Protein AF-A0AAQ6ITU2-F1 (afdb_monomer_lite)

pLDDT: mean 77.23, std 18.0, range [33.69, 97.69]

Foldseek 3Di:
DDDDDPDDPPVVVVVVVPPPPPVPFAADQALVSLLVDQDPPPHDPLLLVVLLQQLQQWDADPNWTWHPDDLVQCAQVKDWDPCPVVLDDDDPQKTKIKHHQQPDPGPHHDDCLSNLPDDPQRSFKIKIFIFGHDDDDDPTTITPWIKIWGADDPVVPPPRDTDSVGIYTYHPNHSVLSNCLQVCVVVPPPVVNCVVQPVPQDPVNLVVLCVQQPNCSSVSVSCCRRNVPDPPPCSVVSSVRVVVVVVVVVVVVVVVVVVVVVVVVVVVVVPDDPPDDD

Radius of gyration: 26.09 Å; chains: 1; bounding box: 130×54×51 Å

Secondary structure (DSSP, 8-state):
-------SHHHHHHHTT------PPEEE-SHHHHHTS-BTTTB-HHHHHHHHHHHHHSEEETTEEE--S-GGGTGGG-EEE--TT--S---TTEEEEEE--TTS--SSPPPHHHHTT--GGGTTEEEEEEEE---SS----EE-EEEEEEBPPGGGS-TT-B-GGG-EEEPHHHHHHHHHHHTGGGTS-HHHHHHHH-TT--HHHHHHHHHHHGGGHHHHHHHHHHH---TTSSHHHHHHHHHHHHHHHHHHHHHHHHHHHHHHHHHHHHTS------

Sequence (278 aa):
MMKMSGRVTVSCLALLLTMTSVSAVRRLNSIRDLSDIDFGQTVPEQCLVLLYWLASTVEIDNNVIWLTFDPNNVDYGSHHYGNFEGLLDQFQGHRYYSVGNIYKETSVQLPAYYVNNGNEDRNRARIILGFRRVNAGRQQQRIEAVYITQHFWNYQGEGTKYDPQHTYEISMNLLREIREVSVRGNQMPLAILRDRYARNINEFQLNDIRNNWGNLAGLGLLLFIVMQRRYDSNHIRYRHHIQHRQNDNAMLICCVVLVFLALLFLLLNSSQPKSRWQ

Structure (mmCIF, N/CA/C/O backbone):
data_AF-A0AAQ6ITU2-F1
#
_entry.id   AF-A0AAQ6ITU2-F1
#
loop_
_atom_site.group_PDB
_atom_site.id
_atom_site.type_symbol
_atom_site.label_atom_id
_atom_site.label_alt_id
_atom_site.label_comp_id
_atom_site.label_asym_id
_atom_site.label_entity_id
_atom_site.label_seq_id
_atom_site.pdbx_PDB_ins_code
_atom_site.Cartn_x
_atom_site.Cartn_y
_atom_site.Cartn_z
_atom_site.occupancy
_atom_site.B_iso_or_equiv
_atom_site.auth_seq_id
_atom_site.auth_comp_id
_atom_site.auth_asym_id
_atom_site.auth_atom_id
_atom_site.pdbx_PDB_model_num
ATOM 1 N N . MET A 1 1 ? -65.124 28.203 19.858 1.00 39.75 1 MET A N 1
ATOM 2 C CA . MET A 1 1 ? -64.260 28.261 18.655 1.00 39.75 1 MET A CA 1
ATOM 3 C C . MET A 1 1 ? -62.883 27.724 19.030 1.00 39.75 1 MET A C 1
ATOM 5 O O . MET A 1 1 ? -62.297 28.220 19.983 1.00 39.75 1 MET A O 1
ATOM 9 N N . MET A 1 2 ? -62.443 26.640 18.389 1.00 33.69 2 MET A N 1
ATOM 10 C CA . MET A 1 2 ? -61.334 25.780 18.831 1.00 33.69 2 MET A CA 1
ATOM 11 C C . MET A 1 2 ? -59.977 26.287 18.310 1.00 33.69 2 MET A C 1
ATOM 13 O O . MET A 1 2 ? -59.850 26.602 17.130 1.00 33.69 2 MET A O 1
ATOM 17 N N . LYS A 1 3 ? -58.972 26.360 19.196 1.00 40.31 3 LYS A N 1
ATOM 18 C CA . LYS A 1 3 ? -57.556 26.621 18.877 1.00 40.31 3 LYS A CA 1
ATOM 19 C C . LYS A 1 3 ? -56.942 25.379 18.224 1.00 40.31 3 LYS A C 1
ATOM 21 O O . LYS A 1 3 ? -57.047 24.298 18.798 1.00 40.31 3 LYS A O 1
ATOM 26 N N . MET A 1 4 ? -56.246 25.533 17.097 1.00 39.53 4 MET A N 1
ATOM 27 C CA . MET A 1 4 ? -55.335 24.502 16.586 1.00 39.53 4 MET A CA 1
ATOM 28 C C . MET A 1 4 ? -53.877 24.893 16.837 1.00 39.53 4 MET A C 1
ATOM 30 O O . MET A 1 4 ? -53.464 26.036 16.665 1.00 39.53 4 MET A O 1
ATOM 34 N N . SER A 1 5 ? -53.149 23.900 17.338 1.00 44.47 5 SER A N 1
ATOM 35 C CA . SER A 1 5 ? -51.834 23.939 17.968 1.00 44.47 5 SER A CA 1
ATOM 36 C C . SER A 1 5 ? -50.703 23.922 16.934 1.00 44.47 5 SER A C 1
ATOM 38 O O . SER A 1 5 ? -50.558 22.962 16.181 1.00 44.47 5 SER A O 1
ATOM 40 N N . GLY A 1 6 ? -49.866 24.962 16.928 1.00 53.47 6 GLY A N 1
ATOM 41 C CA . GLY A 1 6 ? -48.627 25.035 16.149 1.00 53.47 6 GLY A CA 1
ATOM 42 C C . GLY A 1 6 ? -47.473 24.290 16.823 1.00 53.47 6 GLY A C 1
ATOM 43 O O . GLY A 1 6 ? -46.565 24.924 17.352 1.00 53.47 6 GLY A O 1
ATOM 44 N N . ARG A 1 7 ? -47.510 22.950 16.856 1.00 52.38 7 ARG A N 1
ATOM 45 C CA . ARG A 1 7 ? -46.441 22.135 17.480 1.00 52.38 7 ARG A CA 1
ATOM 46 C C . ARG A 1 7 ? -46.034 20.872 16.710 1.00 52.38 7 ARG A C 1
ATOM 48 O O . ARG A 1 7 ? -45.536 19.943 17.332 1.00 52.38 7 ARG A O 1
ATOM 55 N N . VAL A 1 8 ? -46.206 20.809 15.386 1.00 52.38 8 VAL A N 1
ATOM 56 C CA . VAL A 1 8 ? -45.854 19.580 14.632 1.00 52.38 8 VAL A CA 1
ATOM 57 C C . VAL A 1 8 ? -44.757 19.764 13.574 1.00 52.38 8 VAL A C 1
ATOM 59 O O . VAL A 1 8 ? -44.144 18.787 13.167 1.00 52.38 8 VAL A O 1
ATOM 62 N N . THR A 1 9 ? -44.377 20.981 13.184 1.00 50.69 9 THR A N 1
ATOM 63 C CA . THR A 1 9 ? -43.433 21.157 12.059 1.00 50.69 9 THR A CA 1
ATOM 64 C C . THR A 1 9 ? -41.952 21.286 12.429 1.00 50.69 9 THR A C 1
ATOM 66 O O . THR A 1 9 ? -41.108 21.151 11.550 1.00 50.69 9 THR A O 1
ATOM 69 N N . VAL A 1 10 ? -41.590 21.477 13.703 1.00 50.69 10 VAL A N 1
ATOM 70 C CA . VAL A 1 10 ? -40.172 21.644 14.104 1.00 50.69 10 VAL A CA 1
ATOM 71 C C . VAL A 1 10 ? -39.500 20.311 14.458 1.00 50.69 10 VAL A C 1
ATOM 73 O O . VAL A 1 10 ? -38.306 20.136 14.226 1.00 50.69 10 VAL A O 1
ATOM 76 N N . SER A 1 11 ? -40.260 19.327 14.947 1.00 47.62 11 SER A N 1
ATOM 77 C CA . SER A 1 11 ? -39.704 18.037 15.376 1.00 47.62 11 SER A CA 1
ATOM 78 C C . SER A 1 11 ? -39.201 17.177 14.210 1.00 47.62 11 SER A C 1
ATOM 80 O O . SER A 1 11 ? -38.196 16.495 14.369 1.00 47.62 11 SER A O 1
ATOM 82 N N . CYS A 1 12 ? -39.819 17.253 13.025 1.00 47.34 12 CYS A N 1
ATOM 83 C CA . CYS A 1 12 ? -39.345 16.516 11.845 1.00 47.34 12 CYS A CA 1
ATOM 84 C C . CYS A 1 12 ? -38.090 17.135 11.208 1.00 47.34 12 CYS A C 1
ATOM 86 O O . CYS A 1 12 ? -37.250 16.398 10.706 1.00 47.34 12 CYS A O 1
ATOM 88 N N . LEU A 1 13 ? -37.917 18.461 11.271 1.00 43.53 13 LEU A N 1
ATOM 89 C CA . LEU A 1 13 ? -36.711 19.132 10.765 1.00 43.53 13 LEU A CA 1
ATOM 90 C C . LEU A 1 13 ? -35.507 18.956 11.705 1.00 43.53 13 LEU A C 1
ATOM 92 O O . LEU A 1 13 ? -34.385 18.821 11.229 1.00 43.53 13 LEU A O 1
ATOM 96 N N . ALA A 1 14 ? -35.733 18.871 13.021 1.00 49.09 14 ALA A N 1
ATOM 97 C CA . ALA A 1 14 ? -34.677 18.547 13.984 1.00 49.09 14 ALA A CA 1
ATOM 98 C C . ALA A 1 14 ? -34.236 17.069 13.914 1.00 49.09 14 ALA A C 1
ATOM 100 O O . ALA A 1 14 ? -33.060 16.774 14.102 1.00 49.09 14 ALA A O 1
ATOM 101 N N . LEU A 1 15 ? -35.150 16.146 13.582 1.00 46.47 15 LEU A N 1
ATOM 102 C CA . LEU A 1 15 ? -34.836 14.724 13.361 1.00 46.47 15 LEU A CA 1
ATOM 103 C C . LEU A 1 15 ? -34.128 14.446 12.021 1.00 46.47 15 LEU A C 1
ATOM 105 O O . LEU A 1 15 ? -33.503 13.400 11.875 1.00 46.47 15 LEU A O 1
ATOM 109 N N . LEU A 1 16 ? -34.170 15.374 11.059 1.00 45.53 16 LEU A N 1
ATOM 110 C CA . LEU A 1 16 ? -33.459 15.250 9.777 1.00 45.53 16 LEU A CA 1
ATOM 111 C C . LEU A 1 16 ? -31.976 15.661 9.848 1.00 45.53 16 LEU A C 1
ATOM 113 O O . LEU A 1 16 ? -31.235 15.410 8.902 1.00 45.53 16 LEU A O 1
ATOM 117 N N . LEU A 1 17 ? -31.520 16.240 10.965 1.00 45.62 17 LEU A N 1
ATOM 118 C CA . LEU A 1 17 ? -30.127 16.671 11.166 1.00 45.62 17 LEU A CA 1
ATOM 119 C C . LEU A 1 17 ? -29.265 15.684 11.968 1.00 45.62 17 LEU A C 1
ATOM 121 O O . LEU A 1 17 ? -28.103 15.970 12.239 1.00 45.62 17 LEU A O 1
ATOM 125 N N . THR A 1 18 ? -29.782 14.494 12.282 1.00 46.69 18 THR A N 1
ATOM 126 C CA . THR A 1 18 ? -28.967 13.365 12.761 1.00 46.69 18 THR A CA 1
ATOM 127 C C . THR A 1 18 ? -28.983 12.219 11.755 1.00 46.69 18 THR A C 1
ATOM 129 O O . THR A 1 18 ? -29.096 11.052 12.118 1.00 46.69 18 THR A O 1
ATOM 132 N N . MET A 1 19 ? -28.856 12.529 10.465 1.00 41.97 19 MET A N 1
ATOM 133 C CA . MET A 1 19 ? -28.178 11.596 9.573 1.00 41.97 19 MET A CA 1
ATOM 134 C C . MET A 1 19 ? -26.706 11.667 9.973 1.00 41.97 19 MET A C 1
ATOM 136 O O . MET A 1 19 ? -25.947 12.474 9.443 1.00 41.97 19 MET A O 1
ATOM 140 N N . THR A 1 20 ? -26.304 10.870 10.965 1.00 44.72 20 THR A N 1
ATOM 141 C CA . THR A 1 20 ? -24.905 10.465 11.071 1.00 44.72 20 THR A CA 1
ATOM 142 C C . THR A 1 20 ? -24.604 9.801 9.739 1.00 44.72 20 THR A C 1
ATOM 144 O O . THR A 1 20 ? -24.980 8.647 9.524 1.00 44.72 20 THR A O 1
ATOM 147 N N . SER A 1 21 ? -24.051 10.555 8.791 1.00 42.41 21 SER A N 1
ATOM 148 C CA . SER A 1 21 ? -23.513 9.980 7.576 1.00 42.41 21 SER A CA 1
ATOM 149 C C . SER A 1 21 ? -22.416 9.047 8.050 1.00 42.41 21 SER A C 1
ATOM 151 O O . SER A 1 21 ? -21.314 9.489 8.371 1.00 42.41 21 SER A O 1
ATOM 153 N N . VAL A 1 22 ? -22.748 7.761 8.149 1.00 47.72 22 VAL A N 1
ATOM 154 C CA . VAL A 1 22 ? -21.777 6.689 8.007 1.00 47.72 22 VAL A CA 1
ATOM 155 C C . VAL A 1 22 ? -21.198 6.946 6.627 1.00 47.72 22 VAL A C 1
ATOM 157 O O . VAL A 1 22 ? -21.792 6.592 5.609 1.00 47.72 22 VAL A O 1
ATOM 160 N N . SER A 1 23 ? -20.130 7.737 6.577 1.00 53.19 23 SER A N 1
ATOM 161 C CA . SER A 1 23 ? -19.405 7.964 5.345 1.00 53.19 23 SER A CA 1
ATOM 162 C C . SER A 1 23 ? -18.738 6.637 5.058 1.00 53.19 23 SER A C 1
ATOM 164 O O . SER A 1 23 ? -17.677 6.351 5.606 1.00 53.19 23 SER A O 1
ATOM 166 N N . ALA A 1 24 ? -19.407 5.793 4.273 1.00 72.19 24 ALA A N 1
ATOM 167 C CA . ALA A 1 24 ? -18.820 4.558 3.796 1.00 72.19 24 ALA A CA 1
ATOM 168 C C . ALA A 1 24 ? -17.453 4.905 3.196 1.00 72.19 24 ALA A C 1
ATOM 170 O O . ALA A 1 24 ? -17.356 5.767 2.317 1.00 72.19 24 ALA A O 1
ATOM 171 N N . VAL A 1 25 ? -16.396 4.291 3.729 1.00 89.12 25 VAL A N 1
ATOM 172 C CA . VAL A 1 25 ? -15.032 4.522 3.255 1.00 89.12 25 VAL A CA 1
ATOM 173 C C . VAL A 1 25 ? -15.001 4.252 1.751 1.00 89.12 25 VAL A C 1
ATOM 175 O O . VAL A 1 25 ? -15.462 3.202 1.297 1.00 89.12 25 VAL A O 1
ATOM 178 N N . ARG A 1 26 ? -14.479 5.197 0.956 1.00 94.12 26 ARG A N 1
ATOM 179 C CA . ARG A 1 26 ? -14.428 5.040 -0.505 1.00 94.12 26 ARG A CA 1
ATOM 180 C C . ARG A 1 26 ? -13.621 3.788 -0.845 1.00 94.12 26 ARG A C 1
ATOM 182 O O . ARG A 1 26 ? -12.453 3.678 -0.475 1.00 94.12 26 ARG A O 1
ATOM 189 N N . ARG A 1 27 ? -14.234 2.871 -1.591 1.00 95.62 27 ARG A N 1
ATOM 190 C CA . ARG A 1 27 ? -13.595 1.638 -2.056 1.00 95.62 27 ARG A CA 1
ATOM 191 C C . ARG A 1 27 ? -12.909 1.841 -3.406 1.00 95.62 27 ARG A C 1
ATOM 193 O O . ARG A 1 27 ? -13.516 2.370 -4.334 1.00 95.62 27 ARG A O 1
ATOM 200 N N . LEU A 1 28 ? -11.668 1.377 -3.517 1.00 97.69 28 LEU A N 1
ATOM 201 C CA . LEU A 1 28 ? -10.855 1.384 -4.732 1.00 97.69 28 LEU A CA 1
ATOM 202 C C . LEU A 1 28 ? -10.775 -0.029 -5.311 1.00 97.69 28 LEU A C 1
ATOM 204 O O . LEU A 1 28 ? -10.383 -0.990 -4.637 1.00 97.69 28 LEU A O 1
ATOM 208 N N . ASN A 1 29 ? -11.162 -0.158 -6.574 1.00 97.31 29 ASN A N 1
ATOM 209 C CA . ASN A 1 29 ? -11.336 -1.428 -7.264 1.00 97.31 29 ASN A CA 1
ATOM 210 C C . ASN A 1 29 ? -10.236 -1.743 -8.283 1.00 97.31 29 ASN A C 1
ATOM 212 O O . ASN A 1 29 ? -10.025 -2.919 -8.573 1.00 97.31 29 ASN A O 1
ATOM 216 N N . SER A 1 30 ? -9.523 -0.730 -8.778 1.00 96.38 30 SER A N 1
ATOM 217 C CA . SER A 1 30 ? -8.503 -0.876 -9.826 1.00 96.38 30 SER A CA 1
ATOM 218 C C . SER A 1 30 ? -7.345 0.121 -9.695 1.00 96.38 30 SER A C 1
ATOM 220 O O . SER A 1 30 ? -7.444 1.120 -8.978 1.00 96.38 30 SER A O 1
ATOM 222 N N . ILE A 1 31 ? -6.236 -0.131 -10.400 1.00 94.69 31 ILE A N 1
ATOM 223 C CA . ILE A 1 31 ? -5.100 0.801 -10.501 1.00 94.69 31 ILE A CA 1
ATOM 224 C C . ILE A 1 31 ? -5.558 2.140 -11.092 1.00 94.69 31 ILE A C 1
ATOM 226 O O . ILE A 1 31 ? -5.021 3.190 -10.746 1.00 94.69 31 ILE A O 1
ATOM 230 N N . ARG A 1 32 ? -6.589 2.127 -11.943 1.00 91.44 32 ARG A N 1
ATOM 231 C CA . ARG A 1 32 ? -7.194 3.354 -12.463 1.00 91.44 32 ARG A CA 1
ATOM 232 C C . ARG A 1 32 ? -7.833 4.184 -11.350 1.00 91.44 32 ARG A C 1
ATOM 234 O O . ARG A 1 32 ? -7.640 5.391 -11.331 1.00 91.44 32 ARG A O 1
ATOM 241 N N . ASP A 1 33 ? -8.502 3.558 -10.387 1.00 94.62 33 ASP A N 1
ATOM 242 C CA . ASP A 1 33 ? -9.103 4.293 -9.265 1.00 94.62 33 ASP A CA 1
ATOM 243 C C . ASP A 1 33 ? -8.034 4.953 -8.381 1.00 94.62 33 ASP A C 1
ATOM 245 O O . ASP A 1 33 ? -8.285 6.000 -7.788 1.00 94.62 33 ASP A O 1
ATOM 249 N N . LEU A 1 34 ? -6.826 4.374 -8.313 1.00 93.88 34 LEU A N 1
ATOM 250 C CA . LEU A 1 34 ? -5.689 5.009 -7.640 1.00 93.88 34 LEU A CA 1
ATOM 251 C C . LEU A 1 34 ? -5.251 6.296 -8.349 1.00 93.88 34 LEU A C 1
ATOM 253 O O . LEU A 1 34 ? -4.814 7.219 -7.672 1.00 93.88 34 LEU A O 1
ATOM 257 N N . SER A 1 35 ? -5.378 6.382 -9.678 1.00 87.50 35 SER A N 1
ATOM 258 C CA . SER A 1 35 ? -5.023 7.599 -10.430 1.00 87.50 35 SER A CA 1
ATOM 259 C C . SER A 1 35 ? -5.969 8.780 -10.181 1.00 87.50 35 SER A C 1
ATOM 261 O O . SER A 1 35 ? -5.607 9.917 -10.464 1.00 87.50 35 SER A O 1
ATOM 263 N N . ASP A 1 36 ? -7.141 8.532 -9.584 1.00 90.25 36 ASP A N 1
ATOM 264 C CA . ASP A 1 36 ? -8.071 9.583 -9.150 1.00 90.25 36 ASP A CA 1
ATOM 265 C C . ASP A 1 36 ? -7.731 10.140 -7.752 1.00 90.25 36 ASP A C 1
ATOM 267 O O . ASP A 1 36 ? -8.440 11.010 -7.240 1.00 90.25 36 ASP A O 1
ATOM 271 N N . ILE A 1 37 ? -6.695 9.610 -7.094 1.00 91.12 37 ILE A N 1
ATOM 272 C CA . ILE A 1 37 ? -6.216 10.063 -5.785 1.00 91.12 37 ILE A CA 1
ATOM 273 C C . ILE A 1 37 ? -4.964 10.911 -5.983 1.00 91.12 37 ILE A C 1
ATOM 275 O O . ILE A 1 37 ? -4.031 10.524 -6.683 1.00 91.12 37 ILE A O 1
ATOM 279 N N . ASP A 1 38 ? -4.911 12.052 -5.302 1.00 88.31 38 ASP A N 1
ATOM 280 C CA . ASP A 1 38 ? -3.835 13.030 -5.452 1.00 88.31 38 ASP A CA 1
ATOM 281 C C . ASP A 1 38 ? -2.592 12.677 -4.608 1.00 88.31 38 ASP A C 1
ATOM 283 O O . ASP A 1 38 ? -2.220 13.338 -3.626 1.00 88.31 38 ASP A O 1
ATOM 287 N N . PHE A 1 39 ? -1.954 11.565 -4.987 1.00 86.44 39 PHE A N 1
ATOM 288 C CA . PHE A 1 39 ? -0.707 11.098 -4.390 1.00 86.44 39 PHE A CA 1
ATOM 289 C C . PHE A 1 39 ? 0.438 12.100 -4.612 1.00 86.44 39 PHE A C 1
ATOM 291 O O . PHE A 1 39 ? 0.726 12.547 -5.721 1.00 86.44 39 PHE A O 1
ATOM 298 N N . GLY A 1 40 ? 1.161 12.407 -3.538 1.00 79.25 40 GLY A N 1
ATOM 299 C CA . GLY A 1 40 ? 2.261 13.365 -3.503 1.00 79.25 40 GLY A CA 1
ATOM 300 C C . GLY A 1 40 ? 1.846 14.809 -3.227 1.00 79.25 40 GLY A C 1
ATOM 301 O O . GLY A 1 40 ? 2.737 15.621 -2.985 1.00 79.25 40 GLY A O 1
ATOM 302 N N . GLN A 1 41 ? 0.546 15.120 -3.217 1.00 82.31 41 GLN A N 1
ATOM 303 C CA . GLN A 1 41 ? 0.029 16.419 -2.770 1.00 82.31 41 GLN A CA 1
ATOM 304 C C . GLN A 1 41 ? -0.752 16.274 -1.463 1.00 82.31 41 GLN A C 1
ATOM 306 O O . GLN A 1 41 ? -0.338 16.816 -0.440 1.00 82.31 41 GLN A O 1
ATOM 311 N N . THR A 1 42 ? -1.844 15.505 -1.477 1.00 86.62 42 THR A N 1
ATOM 312 C CA . THR A 1 42 ? -2.725 15.324 -0.311 1.00 86.62 42 THR A CA 1
ATOM 313 C C . THR A 1 42 ? -2.490 13.983 0.380 1.00 86.62 42 THR A C 1
ATOM 315 O O . THR A 1 42 ? -2.460 13.918 1.612 1.00 86.62 42 THR A O 1
ATOM 318 N N . VAL A 1 43 ? -2.218 12.936 -0.407 1.00 89.25 43 VAL A N 1
ATOM 319 C CA . VAL A 1 43 ? -1.894 11.589 0.082 1.00 89.25 43 VAL A CA 1
ATOM 320 C C . VAL A 1 43 ? -0.398 11.302 -0.086 1.00 89.25 43 VAL A C 1
ATOM 322 O O . VAL A 1 43 ? 0.120 11.480 -1.184 1.00 89.25 43 VAL A O 1
ATOM 325 N N . PRO A 1 44 ? 0.347 10.835 0.934 1.00 88.75 44 PRO A N 1
ATOM 326 C CA . PRO A 1 44 ? 1.739 10.436 0.782 1.00 88.75 44 PRO A CA 1
ATOM 327 C C . PRO A 1 44 ? 1.930 9.400 -0.324 1.00 88.75 44 PRO A C 1
ATOM 329 O O . PRO A 1 44 ? 1.249 8.376 -0.365 1.00 88.75 44 PRO A O 1
ATOM 332 N N . GLU A 1 45 ? 2.949 9.601 -1.157 1.00 88.25 45 GLU A N 1
ATOM 333 C CA . GLU A 1 45 ? 3.396 8.616 -2.156 1.00 88.25 45 GLU A CA 1
ATOM 334 C C . GLU A 1 45 ? 3.735 7.268 -1.490 1.00 88.25 45 GLU A C 1
ATOM 336 O O . GLU A 1 45 ? 3.558 6.198 -2.071 1.00 88.25 45 GLU A O 1
ATOM 341 N N . GLN A 1 46 ? 4.160 7.312 -0.223 1.00 87.88 46 GLN A N 1
ATOM 342 C CA . GLN A 1 46 ? 4.461 6.144 0.600 1.00 87.88 46 GLN A CA 1
ATOM 343 C C . GLN A 1 46 ? 3.253 5.223 0.797 1.00 87.88 46 GLN A C 1
ATOM 345 O O . GLN A 1 46 ? 3.462 4.022 0.940 1.00 87.88 46 GLN A O 1
ATOM 350 N N . CYS A 1 47 ? 2.014 5.728 0.752 1.00 92.00 47 CYS A N 1
ATOM 351 C CA . CYS A 1 47 ? 0.823 4.876 0.801 1.00 92.00 47 CYS A CA 1
ATOM 352 C C . CYS A 1 47 ? 0.797 3.901 -0.385 1.00 92.00 47 CYS A C 1
ATOM 354 O O . CYS A 1 47 ? 0.506 2.720 -0.207 1.00 92.00 47 CYS A O 1
ATOM 356 N N . LEU A 1 48 ? 1.176 4.369 -1.578 1.00 92.62 48 LEU A N 1
ATOM 357 C CA . LEU A 1 48 ? 1.226 3.543 -2.782 1.00 92.62 48 LEU A CA 1
ATOM 358 C C . LEU A 1 48 ? 2.386 2.538 -2.741 1.00 92.62 48 LEU A C 1
ATOM 360 O O . LEU A 1 48 ? 2.209 1.374 -3.100 1.00 92.62 48 LEU A O 1
ATOM 364 N N . VAL A 1 49 ? 3.553 2.952 -2.236 1.00 92.06 49 VAL A N 1
ATOM 365 C CA . VAL A 1 49 ? 4.704 2.051 -2.037 1.00 92.06 49 VAL A CA 1
ATOM 366 C C . VAL A 1 49 ? 4.383 0.960 -1.009 1.00 92.06 49 VAL A C 1
ATOM 368 O O . VAL A 1 49 ? 4.716 -0.207 -1.222 1.00 92.06 49 VAL A O 1
ATOM 371 N N . LEU A 1 50 ? 3.710 1.315 0.089 1.00 94.06 50 LEU A N 1
ATOM 372 C CA . LEU A 1 50 ? 3.297 0.362 1.119 1.00 94.06 50 LEU A CA 1
ATOM 373 C C . LEU A 1 50 ? 2.245 -0.613 0.584 1.00 94.06 50 LEU A C 1
ATOM 375 O O . LEU A 1 50 ? 2.321 -1.809 0.856 1.00 94.06 50 LEU A O 1
ATOM 379 N N . LEU A 1 51 ? 1.297 -0.124 -0.221 1.00 96.25 51 LEU A N 1
ATOM 380 C CA . LEU A 1 51 ? 0.289 -0.963 -0.865 1.00 96.25 51 LEU A CA 1
ATOM 381 C C . LEU A 1 51 ? 0.917 -1.954 -1.858 1.00 96.25 51 LEU A C 1
ATOM 383 O O . LEU A 1 51 ? 0.551 -3.130 -1.867 1.00 96.25 51 LEU A O 1
ATOM 387 N N . TYR A 1 52 ? 1.903 -1.507 -2.641 1.00 94.81 52 TYR A N 1
ATOM 388 C CA . TYR A 1 52 ? 2.696 -2.373 -3.516 1.00 94.81 52 TYR A CA 1
ATOM 389 C C . TYR A 1 52 ? 3.417 -3.478 -2.736 1.00 94.81 52 TYR A C 1
ATOM 391 O O . TYR A 1 52 ? 3.387 -4.652 -3.123 1.00 94.81 52 TYR A O 1
ATOM 399 N N . TRP A 1 53 ? 4.039 -3.120 -1.610 1.00 94.62 53 TRP A N 1
ATOM 400 C CA . TRP A 1 53 ? 4.670 -4.092 -0.723 1.00 94.62 53 TRP A CA 1
ATOM 401 C C . TRP A 1 53 ? 3.654 -5.105 -0.177 1.00 94.62 53 TRP A C 1
ATOM 403 O O . TRP A 1 53 ? 3.903 -6.311 -0.262 1.00 94.62 53 TRP A O 1
ATOM 413 N N . LEU A 1 54 ? 2.498 -4.648 0.318 1.00 95.88 54 LEU A N 1
ATOM 414 C CA . LEU A 1 54 ? 1.466 -5.536 0.857 1.00 95.88 54 LEU A CA 1
ATOM 415 C C . LEU A 1 54 ? 1.004 -6.541 -0.200 1.00 95.88 54 LEU A C 1
ATOM 417 O O . LEU A 1 54 ? 1.011 -7.739 0.069 1.00 95.88 54 LEU A O 1
ATOM 421 N N . ALA A 1 55 ? 0.658 -6.075 -1.404 1.00 95.19 55 ALA A N 1
ATOM 422 C CA . ALA A 1 55 ? 0.189 -6.930 -2.498 1.00 95.19 55 ALA A CA 1
ATOM 423 C C . ALA A 1 55 ? 1.209 -8.014 -2.900 1.00 95.19 55 ALA A C 1
ATOM 425 O O . ALA A 1 55 ? 0.828 -9.092 -3.357 1.00 95.19 55 ALA A O 1
ATOM 426 N N . SER A 1 56 ? 2.499 -7.733 -2.699 1.00 91.31 56 SER A N 1
ATOM 427 C CA . SER A 1 56 ? 3.604 -8.671 -2.937 1.00 91.31 56 SER A CA 1
ATOM 428 C C . SER A 1 56 ? 3.824 -9.658 -1.790 1.00 91.31 56 SER A C 1
ATOM 430 O O . SER A 1 56 ? 4.458 -10.690 -1.991 1.00 91.31 56 SER A O 1
ATOM 432 N N . THR A 1 57 ? 3.340 -9.323 -0.595 1.00 92.25 57 THR A N 1
ATOM 433 C CA . THR A 1 57 ? 3.627 -10.044 0.650 1.00 92.25 57 THR A CA 1
ATOM 434 C C . THR A 1 57 ? 2.489 -10.978 1.037 1.00 92.25 57 THR A C 1
ATOM 436 O O . THR A 1 57 ? 2.746 -12.107 1.444 1.00 92.25 57 THR A O 1
ATOM 439 N N . VAL A 1 58 ? 1.235 -10.537 0.906 1.00 92.94 58 VAL A N 1
ATOM 440 C CA . VAL A 1 58 ? 0.063 -11.363 1.238 1.00 92.94 58 VAL A CA 1
ATOM 441 C C . VAL A 1 58 ? -0.105 -12.509 0.246 1.00 92.94 58 VAL A C 1
ATOM 443 O O . VAL A 1 58 ? 0.325 -12.423 -0.903 1.00 92.94 58 VAL A O 1
ATOM 446 N N . GLU A 1 59 ? -0.795 -13.567 0.646 1.00 92.31 59 GLU A N 1
ATOM 447 C CA . GLU A 1 59 ? -1.261 -14.619 -0.257 1.00 92.31 59 GLU A CA 1
ATOM 448 C C . GLU A 1 59 ? -2.704 -14.334 -0.682 1.00 92.31 59 GLU A C 1
ATOM 450 O O . GLU A 1 59 ? -3.515 -13.874 0.116 1.00 92.31 59 GLU A O 1
ATOM 455 N N . ILE A 1 60 ? -3.026 -14.553 -1.959 1.00 91.44 60 ILE A N 1
ATOM 456 C CA . ILE A 1 60 ? -4.386 -14.386 -2.482 1.00 91.44 60 ILE A CA 1
ATOM 457 C C . ILE A 1 60 ? -4.763 -15.682 -3.182 1.00 91.44 60 ILE A C 1
ATOM 459 O O . ILE A 1 60 ? -4.249 -15.963 -4.265 1.00 91.44 60 ILE A O 1
ATOM 463 N N . ASP A 1 61 ? -5.670 -16.440 -2.576 1.00 88.06 61 ASP A N 1
ATOM 464 C CA . ASP A 1 61 ? -6.164 -17.713 -3.101 1.00 88.06 61 ASP A CA 1
ATOM 465 C C . ASP A 1 61 ? -7.682 -17.810 -2.923 1.00 88.06 61 ASP A C 1
ATOM 467 O O . ASP A 1 61 ? -8.213 -17.358 -1.913 1.00 88.06 61 ASP A O 1
ATOM 471 N N . ASN A 1 62 ? -8.390 -18.367 -3.909 1.00 87.50 62 ASN A N 1
ATOM 472 C CA . ASN A 1 62 ? -9.833 -18.642 -3.838 1.00 87.50 62 ASN A CA 1
ATOM 473 C C . ASN A 1 62 ? -10.707 -17.477 -3.320 1.00 87.50 62 ASN A C 1
ATOM 475 O O . ASN A 1 62 ? -11.652 -17.669 -2.562 1.00 87.50 62 ASN A O 1
ATOM 479 N N . ASN A 1 63 ? -10.403 -16.248 -3.750 1.00 86.62 63 ASN A N 1
ATOM 480 C CA . ASN A 1 63 ? -11.050 -15.015 -3.276 1.00 86.62 63 ASN A CA 1
ATOM 481 C C . ASN A 1 63 ? -10.903 -14.755 -1.765 1.00 86.62 63 ASN A C 1
ATOM 483 O O . ASN A 1 63 ? -11.754 -14.114 -1.148 1.00 86.62 63 ASN A O 1
ATOM 487 N N . VAL A 1 64 ? -9.804 -15.213 -1.176 1.00 90.19 64 VAL A N 1
ATOM 488 C CA . VAL A 1 64 ? -9.411 -14.957 0.207 1.00 90.19 64 VAL A CA 1
ATOM 489 C C . VAL A 1 64 ? -8.017 -14.340 0.214 1.00 90.19 64 VAL A C 1
ATOM 491 O O . VAL A 1 64 ? -7.160 -14.709 -0.589 1.00 90.19 64 VAL A O 1
ATOM 494 N N . ILE A 1 65 ? -7.801 -13.373 1.106 1.00 93.00 65 ILE A N 1
ATOM 495 C CA . ILE A 1 65 ? -6.489 -12.773 1.342 1.00 93.00 65 ILE A CA 1
ATOM 496 C C . ILE A 1 65 ? -5.956 -13.344 2.655 1.00 93.00 65 ILE A C 1
ATOM 498 O O . ILE A 1 65 ? -6.581 -13.196 3.708 1.00 93.00 65 ILE A O 1
ATOM 502 N N . TRP A 1 66 ? -4.803 -13.992 2.589 1.00 92.38 66 TRP A N 1
ATOM 503 C CA . TRP A 1 66 ? -4.135 -14.618 3.718 1.00 92.38 66 TRP A CA 1
ATOM 504 C C . TRP A 1 66 ? -2.917 -13.801 4.129 1.00 92.38 66 TRP A C 1
ATOM 506 O O . TRP A 1 66 ? -2.058 -13.458 3.311 1.00 92.38 66 TRP A O 1
ATOM 516 N N . LEU A 1 67 ? -2.846 -13.487 5.418 1.00 91.50 67 LEU A N 1
ATOM 517 C CA . LEU A 1 67 ? -1.690 -12.837 6.008 1.00 91.50 67 LEU A CA 1
ATOM 518 C C . LEU A 1 67 ? -0.527 -13.826 6.127 1.00 91.50 67 LEU A C 1
ATOM 520 O O . LEU A 1 67 ? -0.705 -14.958 6.575 1.00 91.50 67 LEU A O 1
ATOM 524 N N . THR A 1 68 ? 0.665 -13.371 5.758 1.00 90.81 68 THR A N 1
ATOM 525 C CA . THR A 1 68 ? 1.902 -14.168 5.713 1.00 90.81 68 THR A CA 1
ATOM 526 C C . THR A 1 68 ? 2.907 -13.784 6.803 1.00 90.81 68 THR A C 1
ATOM 528 O O . THR A 1 68 ? 4.015 -14.310 6.834 1.00 90.81 68 THR A O 1
ATOM 531 N N . PHE A 1 69 ? 2.528 -12.880 7.707 1.00 88.94 69 PHE A N 1
ATOM 532 C CA . PHE A 1 69 ? 3.341 -12.405 8.830 1.00 88.94 69 PHE A CA 1
ATOM 533 C C . PHE A 1 69 ? 2.490 -12.249 10.093 1.00 88.94 69 PHE A C 1
ATOM 535 O O . PHE A 1 69 ? 1.261 -12.281 10.005 1.00 88.94 69 PHE A O 1
ATOM 542 N N . ASP A 1 70 ? 3.112 -12.088 11.267 1.00 87.38 70 ASP A N 1
ATOM 543 C CA . ASP A 1 70 ? 2.370 -11.945 12.525 1.00 87.38 70 ASP A CA 1
ATOM 544 C C . ASP A 1 70 ? 2.371 -10.487 13.008 1.00 87.38 70 ASP A C 1
ATOM 546 O O . ASP A 1 70 ? 3.380 -9.995 13.521 1.00 87.38 70 ASP A O 1
ATOM 550 N N . PRO A 1 71 ? 1.231 -9.779 12.932 1.00 88.56 71 PRO A N 1
ATOM 551 C CA . PRO A 1 71 ? 1.165 -8.387 13.334 1.00 88.56 71 PRO A CA 1
ATOM 552 C C . PRO A 1 71 ? 1.227 -8.206 14.863 1.00 88.56 71 PRO A C 1
ATOM 554 O O . PRO A 1 71 ? 1.326 -7.081 15.354 1.00 88.56 71 PRO A O 1
ATOM 557 N N . ASN A 1 72 ? 1.174 -9.295 15.644 1.00 87.69 72 ASN A N 1
ATOM 558 C CA . ASN A 1 72 ? 1.414 -9.262 17.092 1.00 87.69 72 ASN A CA 1
ATOM 559 C C . ASN A 1 72 ? 2.904 -9.228 17.437 1.00 87.69 72 ASN A C 1
ATOM 561 O O . ASN A 1 72 ? 3.261 -8.697 18.486 1.00 87.69 72 ASN A O 1
ATOM 565 N N . ASN A 1 73 ? 3.765 -9.727 16.546 1.00 86.81 73 ASN A N 1
ATOM 566 C CA . ASN A 1 73 ? 5.220 -9.653 16.690 1.00 86.81 73 ASN A CA 1
ATOM 567 C C . ASN A 1 73 ? 5.780 -8.311 16.204 1.00 86.81 73 ASN A C 1
ATOM 569 O O . ASN A 1 73 ? 6.975 -8.194 15.973 1.00 86.81 73 ASN A O 1
ATOM 573 N N . VAL A 1 74 ? 4.925 -7.298 16.010 1.00 87.75 74 VAL A N 1
ATOM 574 C CA . VAL A 1 74 ? 5.293 -5.971 15.490 1.00 87.75 74 VAL A CA 1
ATOM 575 C C . VAL A 1 74 ? 6.035 -6.011 14.142 1.00 87.75 74 VAL A C 1
ATOM 577 O O . VAL A 1 74 ? 6.685 -5.036 13.753 1.00 87.75 74 VAL A O 1
ATOM 580 N N . ASP A 1 75 ? 5.904 -7.116 13.395 1.00 90.69 75 ASP A N 1
ATOM 581 C CA . ASP A 1 75 ? 6.441 -7.286 12.044 1.00 90.69 75 ASP A CA 1
ATOM 582 C C . ASP A 1 75 ? 5.993 -6.122 11.159 1.00 90.69 75 ASP A C 1
ATOM 584 O O . ASP A 1 75 ? 4.826 -5.721 11.174 1.00 90.69 75 ASP A O 1
ATOM 588 N N . TYR A 1 76 ? 6.919 -5.553 10.394 1.00 92.19 76 TYR A N 1
ATOM 589 C CA . TYR A 1 76 ? 6.656 -4.464 9.454 1.00 92.19 76 TYR A CA 1
ATOM 590 C C . TYR A 1 76 ? 6.041 -3.204 10.094 1.00 92.19 76 TYR A C 1
ATOM 592 O O . TYR A 1 76 ? 5.265 -2.471 9.471 1.00 92.19 76 TYR A O 1
ATOM 600 N N . GLY A 1 77 ? 6.373 -2.940 11.360 1.00 91.12 77 GLY A N 1
ATOM 601 C CA . GLY A 1 77 ? 5.884 -1.770 12.093 1.00 91.12 77 GLY A CA 1
ATOM 602 C C . GLY A 1 77 ? 4.430 -1.914 12.524 1.00 91.12 77 GLY A C 1
ATOM 603 O O . GLY A 1 77 ? 3.732 -0.911 12.717 1.00 91.12 77 GLY A O 1
ATOM 604 N N . SER A 1 78 ? 3.952 -3.153 12.610 1.00 92.94 78 SER A N 1
ATOM 605 C CA . SER A 1 78 ? 2.568 -3.443 12.939 1.00 92.94 78 SER A CA 1
ATOM 606 C C . SER A 1 78 ? 2.243 -3.175 14.407 1.00 92.94 78 SER A C 1
ATOM 608 O O . SER A 1 78 ? 3.092 -3.258 15.295 1.00 92.94 78 SER A O 1
ATOM 610 N N . HIS A 1 79 ? 0.996 -2.793 14.663 1.00 91.44 79 HIS A N 1
ATOM 611 C CA . HIS A 1 79 ? 0.444 -2.635 16.005 1.00 91.44 79 HIS A CA 1
ATOM 612 C C . HIS A 1 79 ? -1.083 -2.693 15.963 1.00 91.44 79 HIS A C 1
ATOM 614 O O . HIS A 1 79 ? -1.701 -2.445 14.929 1.00 91.44 79 HIS A O 1
ATOM 620 N N . HIS A 1 80 ? -1.702 -3.011 17.099 1.00 92.06 80 HIS A N 1
ATOM 621 C CA . HIS A 1 80 ? -3.155 -2.986 17.227 1.00 92.06 80 HIS A CA 1
ATOM 622 C C . HIS A 1 80 ? -3.703 -1.572 16.979 1.00 92.06 80 HIS A C 1
ATOM 624 O O . HIS A 1 80 ? -3.194 -0.597 17.537 1.00 92.06 80 HIS A O 1
ATOM 630 N N . TYR A 1 81 ? -4.769 -1.476 16.190 1.00 91.94 81 TYR A N 1
ATOM 631 C CA . TYR A 1 81 ? -5.497 -0.242 15.924 1.00 91.94 81 TYR A CA 1
ATOM 632 C C . TYR A 1 81 ? -6.881 -0.304 16.574 1.00 91.94 81 TYR A C 1
ATOM 634 O O . TYR A 1 81 ? -7.696 -1.169 16.265 1.00 91.94 81 TYR A O 1
ATOM 642 N N . GLY A 1 82 ? -7.130 0.605 17.518 1.00 88.88 82 GLY A N 1
ATOM 643 C CA . GLY A 1 82 ? -8.362 0.619 18.310 1.00 88.88 82 GLY A CA 1
ATOM 644 C C . GLY A 1 82 ? -9.571 1.237 17.610 1.00 88.88 82 GLY A C 1
ATOM 645 O O . GLY A 1 82 ? -10.685 1.009 18.070 1.00 88.88 82 GLY A O 1
ATOM 646 N N . ASN A 1 83 ? -9.367 1.988 16.518 1.00 89.50 83 ASN A N 1
ATOM 647 C CA . ASN A 1 83 ? -10.435 2.697 15.808 1.00 89.50 83 ASN A CA 1
ATOM 648 C C . ASN A 1 83 ? -11.317 3.545 16.757 1.00 89.50 83 ASN A C 1
ATOM 650 O O . ASN A 1 83 ? -12.548 3.513 16.691 1.00 89.50 83 ASN A O 1
ATOM 654 N N . PHE A 1 84 ? -10.684 4.254 17.698 1.00 84.50 84 PHE A N 1
ATOM 655 C CA . PHE A 1 84 ? -11.369 5.045 18.731 1.00 84.50 84 PHE A CA 1
ATOM 656 C C . PHE A 1 84 ? -12.002 6.320 18.164 1.00 84.50 84 PHE A C 1
ATOM 658 O O . PHE A 1 84 ? -12.949 6.852 18.735 1.00 84.50 84 PHE A O 1
ATOM 665 N N . GLU A 1 85 ? -11.486 6.794 17.035 1.00 83.19 85 GLU A N 1
ATOM 666 C CA . GLU A 1 85 ? -11.998 7.920 16.262 1.00 83.19 85 GLU A CA 1
ATOM 667 C C . GLU A 1 85 ? -13.237 7.571 15.420 1.00 83.19 85 GLU A C 1
ATOM 669 O O . GLU A 1 85 ? -13.829 8.466 14.826 1.00 83.19 85 GLU A O 1
ATOM 674 N N . GLY A 1 86 ? -13.633 6.292 15.361 1.00 86.75 86 GLY A N 1
ATOM 675 C CA . GLY A 1 86 ? -14.785 5.850 14.572 1.00 86.75 86 GLY A CA 1
ATOM 676 C C . GLY A 1 86 ? -14.574 5.963 13.059 1.00 86.75 86 GLY A C 1
ATOM 677 O O . GLY A 1 86 ? -15.528 6.217 12.333 1.00 86.75 86 GLY A O 1
ATOM 678 N N . LEU A 1 87 ? -13.332 5.794 12.589 1.00 89.31 87 LEU A N 1
ATOM 679 C CA . LEU A 1 87 ? -12.973 5.838 11.169 1.00 89.31 87 LEU A CA 1
ATOM 680 C C . LEU A 1 87 ? -13.585 4.673 10.381 1.00 89.31 87 LEU A C 1
ATOM 682 O O . LEU A 1 87 ? -14.023 4.843 9.246 1.00 89.31 87 LEU A O 1
ATOM 686 N N . LEU A 1 88 ? -13.553 3.479 10.970 1.00 89.69 88 LEU A N 1
ATOM 687 C CA . LEU A 1 88 ? -14.055 2.242 10.377 1.00 89.69 88 LEU A CA 1
ATOM 688 C C . LEU A 1 88 ? -15.306 1.770 11.115 1.00 89.69 88 LEU A C 1
ATOM 690 O O . LEU A 1 88 ? -15.506 2.095 12.289 1.00 89.69 88 LEU A O 1
ATOM 694 N N . ASP A 1 89 ? -16.107 0.927 10.472 1.00 80.94 89 ASP A N 1
ATOM 695 C CA . ASP A 1 89 ? -17.259 0.345 11.145 1.00 80.94 89 ASP A CA 1
ATOM 696 C C . ASP A 1 89 ? -16.819 -0.514 12.344 1.00 80.94 89 ASP A C 1
ATOM 698 O O . ASP A 1 89 ? -15.961 -1.406 12.256 1.00 80.94 89 ASP A O 1
ATOM 702 N N . GLN A 1 90 ? -17.419 -0.240 13.502 1.00 66.88 90 GLN A N 1
ATOM 703 C CA . GLN A 1 90 ? -17.218 -1.026 14.711 1.00 66.88 90 GLN A CA 1
ATOM 704 C C . GLN A 1 90 ? -18.275 -2.129 14.778 1.00 66.88 90 GLN A C 1
ATOM 706 O O . GLN A 1 90 ? -19.410 -1.902 15.190 1.00 66.88 90 GLN A O 1
ATOM 711 N N . PHE A 1 91 ? -17.893 -3.354 14.419 1.00 64.38 91 PHE A N 1
ATOM 712 C CA . PHE A 1 91 ? -18.724 -4.536 14.649 1.00 64.38 91 PHE A CA 1
ATOM 713 C C . PHE A 1 91 ? -18.061 -5.480 15.649 1.00 64.38 91 PHE A C 1
ATOM 715 O O . PHE A 1 91 ? -16.838 -5.659 15.649 1.00 64.38 91 PHE A O 1
ATOM 722 N N . GLN A 1 92 ? -18.879 -6.120 16.490 1.00 62.56 92 GLN A N 1
ATOM 723 C CA . GLN A 1 92 ? -18.402 -7.056 17.504 1.00 62.56 92 GLN A CA 1
ATOM 724 C C . GLN A 1 92 ? -17.520 -8.141 16.880 1.00 62.56 92 GLN A C 1
ATOM 726 O O . GLN A 1 92 ? -17.902 -8.823 15.930 1.00 62.56 92 GLN A O 1
ATOM 731 N N . GLY A 1 93 ? -16.324 -8.303 17.443 1.00 69.81 93 GLY A N 1
ATOM 732 C CA . GLY A 1 93 ? -15.391 -9.337 17.021 1.00 69.81 93 GLY A CA 1
ATOM 733 C C . GLY A 1 93 ? -14.509 -8.969 15.831 1.00 69.81 93 GLY A C 1
ATOM 734 O O . GLY A 1 93 ? -13.848 -9.868 15.332 1.00 69.81 93 GLY A O 1
ATOM 735 N N . HIS A 1 94 ? -14.429 -7.713 15.387 1.00 76.56 94 HIS A N 1
ATOM 736 C CA . HIS A 1 94 ? -13.343 -7.301 14.491 1.00 76.56 94 HIS A CA 1
ATOM 737 C C . HIS A 1 94 ? -12.114 -6.855 15.284 1.00 76.56 94 HIS A C 1
ATOM 739 O O . HIS A 1 94 ? -12.225 -6.288 16.371 1.00 76.56 94 HIS A O 1
ATOM 745 N N . ARG A 1 95 ? -10.930 -7.154 14.750 1.00 87.44 95 ARG A N 1
ATOM 746 C CA . ARG A 1 95 ? -9.650 -6.620 15.222 1.00 87.44 95 ARG A CA 1
ATOM 747 C C . ARG A 1 95 ? -8.976 -5.927 14.058 1.00 87.44 95 ARG A C 1
ATOM 749 O O . ARG A 1 95 ? -8.938 -6.490 12.965 1.00 87.44 95 ARG A O 1
ATOM 756 N N . TYR A 1 96 ? -8.422 -4.753 14.315 1.00 91.75 96 TYR A N 1
ATOM 757 C CA . TYR A 1 96 ? -7.678 -4.007 13.320 1.00 91.75 96 TYR A CA 1
ATOM 758 C C . TYR A 1 96 ? -6.211 -3.923 13.723 1.00 91.75 96 TYR A C 1
ATOM 760 O O . TYR A 1 96 ? -5.886 -3.741 14.898 1.00 91.75 96 TYR A O 1
ATOM 768 N N . TYR A 1 97 ? -5.326 -4.047 12.743 1.00 93.88 97 TYR A N 1
ATOM 769 C CA . TYR A 1 97 ? -3.906 -3.761 12.910 1.00 93.88 97 TYR A CA 1
ATOM 770 C C . TYR A 1 97 ? -3.499 -2.695 11.915 1.00 93.88 97 TYR A C 1
ATOM 772 O O . TYR A 1 97 ? -3.867 -2.762 10.747 1.00 93.88 97 TYR A O 1
ATOM 780 N N . SER A 1 98 ? -2.724 -1.732 12.384 1.00 95.19 98 SER A N 1
ATOM 781 C CA . SER A 1 98 ? -2.057 -0.761 11.535 1.00 95.19 98 SER A CA 1
ATOM 782 C C . SER A 1 98 ? -0.646 -1.242 11.231 1.00 95.19 98 SER A C 1
ATOM 784 O O . SER A 1 98 ? 0.028 -1.748 12.125 1.00 95.19 98 SER A O 1
ATOM 786 N N . VAL A 1 99 ? -0.205 -1.099 9.985 1.00 95.12 99 VAL A N 1
ATOM 787 C CA . VAL A 1 99 ? 1.088 -1.555 9.454 1.00 95.12 99 VAL A CA 1
ATOM 788 C C . VAL A 1 99 ? 1.778 -0.388 8.748 1.00 95.12 99 VAL A C 1
ATOM 790 O O . VAL A 1 99 ? 1.108 0.492 8.203 1.00 95.12 99 VAL A O 1
ATOM 793 N N . GLY A 1 100 ? 3.113 -0.379 8.729 1.00 91.69 100 GLY A N 1
ATOM 794 C CA . GLY A 1 100 ? 3.888 0.623 7.991 1.00 91.69 100 GLY A CA 1
ATOM 795 C C . GLY A 1 100 ? 4.595 1.669 8.851 1.00 91.69 100 GLY A C 1
ATOM 796 O O . GLY A 1 100 ? 5.127 2.632 8.297 1.00 91.69 100 GLY A O 1
ATOM 797 N N . ASN A 1 101 ? 4.608 1.511 10.180 1.00 89.50 101 ASN A N 1
ATOM 798 C CA . ASN A 1 101 ? 5.318 2.425 11.075 1.00 89.50 101 ASN A CA 1
ATOM 799 C C . ASN A 1 101 ? 6.832 2.157 11.065 1.00 89.50 101 ASN A C 1
ATOM 801 O O . ASN A 1 101 ? 7.286 1.154 11.609 1.00 89.50 101 ASN A O 1
ATOM 805 N N . ILE A 1 102 ? 7.617 3.078 10.501 1.00 83.25 102 ILE A N 1
ATOM 806 C CA . ILE A 1 102 ? 9.081 2.923 10.384 1.00 83.25 102 ILE A CA 1
ATOM 807 C C . ILE A 1 102 ? 9.858 3.236 11.671 1.00 83.25 102 ILE A C 1
ATOM 809 O O . ILE A 1 102 ? 11.044 2.937 11.733 1.00 83.25 102 ILE A O 1
ATOM 813 N N . TYR A 1 103 ? 9.224 3.841 12.683 1.00 75.00 103 TYR A N 1
ATOM 814 C CA . TYR A 1 103 ? 9.876 4.185 13.960 1.00 75.00 103 TYR A CA 1
ATOM 815 C C . TYR A 1 103 ? 9.677 3.132 15.052 1.00 75.00 103 TYR A C 1
ATOM 817 O O . TYR A 1 103 ? 10.139 3.302 16.177 1.00 75.00 103 TYR A O 1
ATOM 825 N N . LYS A 1 104 ? 8.957 2.051 14.752 1.00 66.38 104 LYS A N 1
ATOM 826 C CA . LYS A 1 104 ? 8.810 0.927 15.673 1.00 66.38 104 LYS A CA 1
ATOM 827 C C . LYS A 1 104 ? 10.068 0.064 15.608 1.00 66.38 104 LYS A C 1
ATOM 829 O O . LYS A 1 104 ? 10.553 -0.229 14.523 1.00 66.38 104 LYS A O 1
ATOM 834 N N . GLU A 1 105 ? 10.555 -0.397 16.756 1.00 69.38 105 GLU A N 1
ATOM 835 C CA . GLU A 1 105 ? 11.389 -1.598 16.780 1.00 69.38 105 GLU A CA 1
ATOM 836 C C . GLU A 1 105 ? 10.523 -2.766 16.303 1.00 69.38 105 GLU A C 1
ATOM 838 O O . GLU A 1 105 ? 9.463 -3.034 16.872 1.00 69.38 105 GLU A O 1
ATOM 843 N N . THR A 1 106 ? 10.929 -3.392 15.202 1.00 75.25 106 THR A N 1
ATOM 844 C CA . THR A 1 106 ? 10.172 -4.449 14.523 1.00 75.25 106 THR A CA 1
ATOM 845 C C . THR A 1 106 ? 10.941 -5.759 14.561 1.00 75.25 106 THR A C 1
ATOM 847 O O . THR A 1 106 ? 12.152 -5.740 14.333 1.00 75.25 106 THR A O 1
ATOM 850 N N . SER A 1 107 ? 10.256 -6.894 14.713 1.00 67.12 107 SER A N 1
ATOM 851 C CA . SER A 1 107 ? 10.884 -8.212 14.539 1.00 67.12 107 SER A CA 1
ATOM 852 C C . SER A 1 107 ? 11.304 -8.474 13.089 1.00 67.12 107 SER A C 1
ATOM 854 O O . SER A 1 107 ? 12.358 -9.060 12.849 1.00 67.12 107 SER A O 1
ATOM 856 N N . VAL A 1 108 ? 10.538 -7.957 12.125 1.00 81.69 108 VAL A N 1
ATOM 857 C CA . VAL A 1 108 ? 10.887 -7.940 10.699 1.00 81.69 108 VAL A CA 1
ATOM 858 C C . VAL A 1 108 ? 10.726 -6.526 10.146 1.00 81.69 108 VAL A C 1
ATOM 860 O O . VAL A 1 108 ? 9.680 -5.903 10.318 1.00 81.69 108 VAL A O 1
ATOM 863 N N . GLN A 1 109 ? 11.752 -6.011 9.468 1.00 84.88 109 GLN A N 1
ATOM 864 C CA . GLN A 1 109 ? 11.735 -4.658 8.907 1.00 84.88 109 GLN A CA 1
ATOM 865 C C . GLN A 1 109 ? 10.949 -4.579 7.595 1.00 84.88 109 GLN A C 1
ATOM 867 O O . GLN A 1 109 ? 10.925 -5.515 6.794 1.00 84.88 109 GLN A O 1
ATOM 872 N N . LEU A 1 110 ? 10.361 -3.409 7.336 1.00 88.69 110 LEU A N 1
ATOM 873 C CA . LEU A 1 110 ? 9.845 -3.067 6.010 1.00 88.69 110 LEU A CA 1
ATOM 874 C C . LEU A 1 110 ? 10.977 -3.059 4.972 1.00 88.69 110 LEU A C 1
ATOM 876 O O . LEU A 1 110 ? 12.126 -2.776 5.319 1.00 88.69 110 LEU A O 1
ATOM 880 N N . PRO A 1 111 ? 10.675 -3.330 3.688 1.00 87.12 111 PRO A N 1
ATOM 881 C CA . PRO A 1 111 ? 11.694 -3.336 2.651 1.00 87.12 111 PRO A CA 1
ATOM 882 C C . PRO A 1 111 ? 12.465 -2.019 2.595 1.00 87.12 111 PRO A C 1
ATOM 884 O O . PRO A 1 111 ? 11.895 -0.937 2.752 1.00 87.12 111 PRO A O 1
ATOM 887 N N . ALA A 1 112 ? 13.753 -2.098 2.265 1.00 82.62 112 ALA A N 1
ATOM 888 C CA . ALA A 1 112 ? 14.619 -0.925 2.187 1.00 82.62 112 ALA A CA 1
ATOM 889 C C . ALA A 1 112 ? 14.073 0.161 1.239 1.00 82.62 112 ALA A C 1
ATOM 891 O O . ALA A 1 112 ? 14.195 1.341 1.538 1.00 82.62 112 ALA A O 1
ATOM 892 N N . TYR A 1 113 ? 13.409 -0.204 0.135 1.00 80.38 113 TYR A N 1
ATOM 893 C CA . TYR A 1 113 ? 12.794 0.768 -0.783 1.00 80.38 113 TYR A CA 1
ATOM 894 C C . TYR A 1 113 ? 11.603 1.534 -0.175 1.00 80.38 113 TYR A C 1
ATOM 896 O O . TYR A 1 113 ? 11.240 2.597 -0.675 1.00 80.38 113 TYR A O 1
ATOM 904 N N . TYR A 1 114 ? 11.000 1.023 0.900 1.00 80.94 114 TYR A N 1
ATOM 905 C CA . TYR A 1 114 ? 10.001 1.739 1.691 1.00 80.94 114 TYR A CA 1
ATOM 906 C C . TYR A 1 114 ? 10.678 2.605 2.765 1.00 80.94 114 TYR A C 1
ATOM 908 O O . TYR A 1 114 ? 10.421 3.805 2.842 1.00 80.94 114 TYR A O 1
ATOM 916 N N . VAL A 1 115 ? 11.608 2.027 3.537 1.00 71.50 115 VAL A N 1
ATOM 917 C CA . VAL A 1 115 ? 12.279 2.702 4.668 1.00 71.50 115 VAL A CA 1
ATOM 918 C C . VAL A 1 115 ? 13.203 3.839 4.214 1.00 71.50 115 VAL A C 1
ATOM 920 O O . VAL A 1 115 ? 13.186 4.925 4.789 1.00 71.50 115 VAL A O 1
ATOM 923 N N . ASN A 1 116 ? 13.981 3.633 3.146 1.00 62.50 116 ASN A N 1
ATOM 924 C CA . ASN A 1 116 ? 14.954 4.606 2.624 1.00 62.50 116 ASN A CA 1
ATOM 925 C C . ASN A 1 116 ? 14.300 5.850 2.009 1.00 62.50 116 ASN A C 1
ATOM 927 O O . ASN A 1 116 ? 14.993 6.801 1.657 1.00 62.50 116 ASN A O 1
ATOM 931 N N . ASN A 1 117 ? 12.974 5.849 1.890 1.00 58.41 117 ASN A N 1
ATOM 932 C CA . ASN A 1 117 ? 12.199 6.995 1.465 1.00 58.41 117 ASN A CA 1
ATOM 933 C C . ASN A 1 117 ? 11.664 7.818 2.650 1.00 58.41 117 ASN A C 1
ATOM 935 O O . ASN A 1 117 ? 10.869 8.706 2.395 1.00 58.41 117 ASN A O 1
ATOM 939 N N . GLY A 1 118 ? 12.049 7.587 3.910 1.00 51.53 118 GLY A N 1
ATOM 940 C CA . GLY A 1 118 ? 11.498 8.292 5.080 1.00 51.53 118 GLY A CA 1
ATOM 941 C C . GLY A 1 118 ? 12.191 9.617 5.449 1.00 51.53 118 GLY A C 1
ATOM 942 O O . GLY A 1 118 ? 13.287 9.599 5.991 1.00 51.53 118 GLY A O 1
ATOM 943 N N . ASN A 1 119 ? 11.513 10.750 5.232 1.00 53.59 119 ASN A N 1
ATOM 944 C CA . ASN A 1 119 ? 11.663 11.975 6.039 1.00 53.59 119 ASN A CA 1
ATOM 945 C C . ASN A 1 119 ? 10.505 12.016 7.061 1.00 53.59 119 ASN A C 1
ATOM 947 O O . ASN A 1 119 ? 9.552 11.249 6.917 1.00 53.59 119 ASN A O 1
ATOM 951 N N . GLU A 1 120 ? 10.549 12.908 8.054 1.00 50.00 120 GLU A N 1
ATOM 952 C CA . GLU A 1 120 ? 9.564 13.004 9.156 1.00 50.00 120 GLU A CA 1
ATOM 953 C C . GLU A 1 120 ? 8.093 13.069 8.687 1.00 50.00 120 GLU A C 1
ATOM 955 O O . GLU A 1 120 ? 7.229 12.421 9.275 1.00 50.00 120 GLU A O 1
ATOM 960 N N . ASP A 1 121 ? 7.812 13.710 7.547 1.00 59.25 121 ASP A N 1
ATOM 961 C CA . ASP A 1 121 ? 6.458 13.802 6.964 1.00 59.25 121 ASP A CA 1
ATOM 962 C C . ASP A 1 121 ? 5.966 12.517 6.266 1.00 59.25 121 ASP A C 1
ATOM 964 O O . ASP A 1 121 ? 4.810 12.423 5.835 1.00 59.25 121 ASP A O 1
ATOM 968 N N . ARG A 1 122 ? 6.845 11.521 6.109 1.00 65.75 122 ARG A N 1
ATOM 969 C CA . ARG A 1 122 ? 6.626 10.323 5.281 1.00 65.75 122 ARG A CA 1
ATOM 970 C C . ARG A 1 122 ? 6.288 9.069 6.088 1.00 65.75 122 ARG A C 1
ATOM 972 O O . ARG A 1 122 ? 5.798 8.106 5.506 1.00 65.75 122 ARG A O 1
ATOM 979 N N . ASN A 1 123 ? 6.424 9.094 7.420 1.00 83.88 123 ASN A N 1
ATOM 980 C CA . ASN A 1 123 ? 5.883 8.042 8.295 1.00 83.88 123 ASN A CA 1
ATOM 981 C C . ASN A 1 123 ? 4.378 8.225 8.583 1.00 83.88 123 ASN A C 1
ATOM 983 O O . ASN A 1 123 ? 3.868 7.701 9.571 1.00 83.88 123 ASN A O 1
ATOM 987 N N . ARG A 1 124 ? 3.650 8.987 7.762 1.00 88.88 124 ARG A N 1
ATOM 988 C CA . ARG A 1 124 ? 2.197 9.135 7.909 1.00 88.88 124 ARG A CA 1
ATOM 989 C C . ARG A 1 124 ? 1.432 7.969 7.297 1.00 88.88 124 ARG A C 1
ATOM 991 O O . ARG A 1 124 ? 0.384 7.624 7.824 1.00 88.88 124 ARG A O 1
ATOM 998 N N . ALA A 1 125 ? 1.956 7.368 6.230 1.00 91.75 125 ALA A N 1
ATOM 999 C CA . ALA A 1 125 ? 1.302 6.291 5.494 1.00 91.75 125 ALA A CA 1
ATOM 1000 C C . ALA A 1 125 ? 1.080 5.046 6.361 1.00 91.75 125 ALA A C 1
ATOM 1002 O O . ALA A 1 125 ? 1.999 4.585 7.046 1.00 91.75 125 ALA A O 1
ATOM 1003 N N . ARG A 1 126 ? -0.128 4.483 6.308 1.00 94.94 126 ARG A N 1
ATOM 1004 C CA . ARG A 1 126 ? -0.483 3.238 6.995 1.00 94.94 126 ARG A CA 1
ATOM 1005 C C . ARG A 1 126 ? -1.347 2.353 6.120 1.00 94.94 126 ARG A C 1
ATOM 1007 O O . ARG A 1 126 ? -2.123 2.830 5.294 1.00 94.94 126 ARG A O 1
ATOM 1014 N N . ILE A 1 127 ? -1.242 1.058 6.376 1.00 97.12 127 ILE A N 1
ATOM 1015 C CA . ILE A 1 127 ? -2.245 0.079 5.975 1.00 9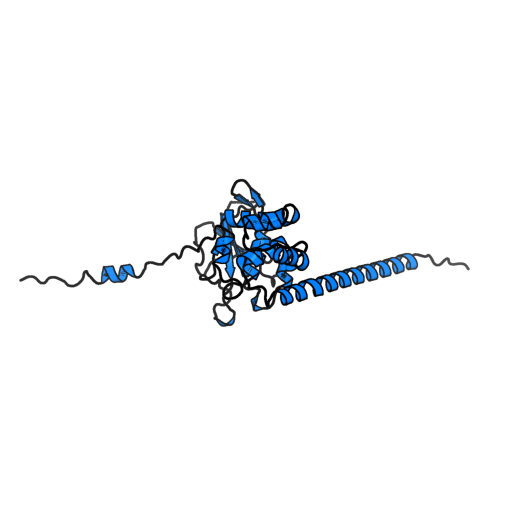7.12 127 ILE A CA 1
ATOM 1016 C C . ILE A 1 127 ? -2.983 -0.372 7.224 1.00 97.12 127 ILE A C 1
ATOM 1018 O O . ILE A 1 127 ? -2.338 -0.742 8.202 1.00 97.12 127 ILE A O 1
ATOM 1022 N N . ILE A 1 128 ? -4.313 -0.382 7.179 1.00 96.62 128 ILE A N 1
ATOM 1023 C CA . ILE A 1 128 ? -5.128 -1.028 8.208 1.00 96.62 128 ILE A CA 1
ATOM 1024 C C . ILE A 1 128 ? -5.597 -2.377 7.674 1.00 96.62 128 ILE A C 1
ATOM 1026 O O . ILE A 1 128 ? -6.187 -2.463 6.598 1.00 96.62 128 ILE A O 1
ATOM 1030 N N . LEU A 1 129 ? -5.340 -3.428 8.443 1.00 95.38 129 LEU A N 1
ATOM 1031 C CA . LEU A 1 129 ? -5.788 -4.788 8.179 1.00 95.38 129 LEU A CA 1
ATOM 1032 C C . LEU A 1 129 ? -6.909 -5.139 9.153 1.00 95.38 129 LEU A C 1
ATOM 1034 O O . LEU A 1 129 ? -6.706 -5.107 10.369 1.00 95.38 129 LEU A O 1
ATOM 1038 N N . GLY A 1 130 ? -8.083 -5.458 8.617 1.00 92.12 130 GLY A N 1
ATOM 1039 C CA . GLY A 1 130 ? -9.241 -5.916 9.374 1.00 92.12 130 GLY A CA 1
ATOM 1040 C C . GLY A 1 130 ? -9.327 -7.437 9.406 1.00 92.12 130 GLY A C 1
ATOM 1041 O O . GLY A 1 130 ? -9.247 -8.098 8.371 1.00 92.12 130 GLY A O 1
ATOM 1042 N N . PHE A 1 131 ? -9.540 -7.986 10.599 1.00 87.50 131 PHE A N 1
ATOM 1043 C CA . PHE A 1 131 ? -9.686 -9.419 10.841 1.00 87.50 131 PHE A CA 1
ATOM 1044 C C . PHE A 1 131 ? -10.983 -9.695 11.583 1.00 87.50 131 PHE A C 1
ATOM 1046 O O . PHE A 1 131 ? -11.308 -8.997 12.548 1.00 87.50 131 PHE A O 1
ATOM 1053 N N . ARG A 1 132 ? -11.665 -10.786 11.232 1.00 79.06 132 ARG A N 1
ATOM 1054 C CA . ARG A 1 132 ? -12.689 -11.363 12.104 1.00 79.06 132 ARG A CA 1
ATOM 1055 C C . ARG A 1 132 ? -12.010 -12.175 13.208 1.00 79.06 132 ARG A C 1
ATOM 1057 O O . ARG A 1 132 ? -11.070 -12.931 12.970 1.00 79.06 132 ARG A O 1
ATOM 1064 N N . ARG A 1 133 ? -12.457 -12.013 14.449 1.00 66.50 133 ARG A N 1
ATOM 1065 C CA . ARG A 1 133 ? -11.963 -12.746 15.618 1.00 66.50 133 ARG A CA 1
ATOM 1066 C C . ARG A 1 133 ? -12.422 -14.195 15.492 1.00 66.50 133 ARG A C 1
ATOM 1068 O O . ARG A 1 133 ? -13.568 -14.515 15.783 1.00 66.50 133 ARG A O 1
ATOM 1075 N N . VAL A 1 134 ? -11.520 -15.057 15.037 1.00 57.12 134 VAL A N 1
ATOM 1076 C CA . VAL A 1 134 ? -11.688 -16.510 15.093 1.00 57.12 134 VAL A CA 1
ATOM 1077 C C . VAL A 1 134 ? -10.976 -17.013 16.347 1.00 57.12 134 VAL A C 1
ATOM 1079 O O . VAL A 1 134 ? -9.879 -16.551 16.675 1.00 57.12 134 VAL A O 1
ATOM 1082 N N . ASN A 1 135 ? -11.624 -17.902 17.098 1.00 45.81 135 ASN A N 1
ATOM 1083 C CA . ASN A 1 135 ? -11.048 -18.482 18.304 1.00 45.81 135 ASN A CA 1
ATOM 1084 C C . ASN A 1 135 ? -9.828 -19.349 17.950 1.00 45.81 135 ASN A C 1
ATOM 1086 O O . ASN A 1 135 ? -9.951 -20.309 17.205 1.00 45.81 135 ASN A O 1
ATOM 1090 N N . ALA A 1 136 ? -8.697 -18.994 18.564 1.00 43.44 136 ALA A N 1
ATOM 1091 C CA . ALA A 1 136 ? -7.509 -19.800 18.846 1.00 43.44 136 ALA A CA 1
ATOM 1092 C C . ALA A 1 136 ? -6.696 -20.416 17.684 1.00 43.44 136 ALA A C 1
ATOM 1094 O O . ALA A 1 136 ? -7.097 -21.370 17.032 1.00 43.44 136 ALA A O 1
ATOM 1095 N N . GLY A 1 137 ? -5.433 -19.971 17.621 1.00 42.81 137 GLY A N 1
ATOM 1096 C CA . GLY A 1 137 ? -4.280 -20.824 17.323 1.00 42.81 137 GLY A CA 1
ATOM 1097 C C . GLY A 1 137 ? -3.704 -20.679 15.922 1.00 42.81 137 GLY A C 1
ATOM 1098 O O . GLY A 1 137 ? -4.200 -21.342 15.033 1.00 42.81 137 GLY A O 1
ATOM 1099 N N . ARG A 1 138 ? -2.638 -19.867 15.775 1.00 47.88 138 ARG A N 1
ATOM 1100 C CA . ARG A 1 138 ? -1.551 -19.876 14.751 1.00 47.88 138 ARG A CA 1
ATOM 1101 C C . ARG A 1 138 ? -1.873 -20.208 13.275 1.00 47.88 138 ARG A C 1
ATOM 1103 O O . ARG A 1 138 ? -0.950 -20.336 12.480 1.00 47.88 138 ARG A O 1
ATOM 1110 N N . GLN A 1 139 ? -3.134 -20.327 12.888 1.00 53.31 139 GLN A N 1
ATOM 1111 C CA . GLN A 1 139 ? -3.569 -20.540 11.522 1.00 53.31 139 GLN A CA 1
ATOM 1112 C C . GLN A 1 139 ? -3.519 -19.207 10.787 1.00 53.31 139 GLN A C 1
ATOM 1114 O O . GLN A 1 139 ? -3.788 -18.149 11.365 1.00 53.31 139 GLN A O 1
ATOM 1119 N N . GLN A 1 140 ? -3.119 -19.291 9.522 1.00 63.72 140 GLN A N 1
ATOM 1120 C CA . GLN A 1 140 ? -3.001 -18.190 8.578 1.00 63.72 140 GLN A CA 1
ATOM 1121 C C . GLN A 1 140 ? -4.174 -17.216 8.750 1.00 63.72 140 GLN A C 1
ATOM 1123 O O . GLN A 1 140 ? -5.342 -17.602 8.671 1.00 63.72 140 GLN A O 1
ATOM 1128 N N . GLN A 1 141 ? -3.876 -15.960 9.085 1.00 81.81 141 GLN A N 1
ATOM 1129 C CA . GLN A 1 141 ? -4.923 -15.007 9.439 1.00 81.81 141 GLN A CA 1
ATOM 1130 C C . GLN A 1 141 ? -5.595 -14.517 8.157 1.00 81.81 141 GLN A C 1
ATOM 1132 O O . GLN A 1 141 ? -4.977 -13.833 7.342 1.00 81.81 141 GLN A O 1
ATOM 1137 N N . ARG A 1 142 ? -6.870 -14.869 7.977 1.00 88.75 142 ARG A N 1
ATOM 1138 C CA . ARG A 1 142 ? -7.699 -14.329 6.898 1.00 88.75 142 ARG A CA 1
ATOM 1139 C C . ARG A 1 142 ? -7.928 -12.836 7.123 1.00 88.75 142 ARG A C 1
ATOM 1141 O O . ARG A 1 142 ? -8.475 -12.442 8.154 1.00 88.75 142 ARG A O 1
ATOM 1148 N N . ILE A 1 143 ? -7.550 -12.031 6.139 1.00 91.44 143 ILE A N 1
ATOM 1149 C CA . ILE A 1 143 ? -7.839 -10.599 6.098 1.00 91.44 143 ILE A CA 1
ATOM 1150 C C . ILE A 1 143 ? -9.234 -10.419 5.489 1.00 91.44 143 ILE A C 1
ATOM 1152 O O . ILE A 1 143 ? -9.501 -10.902 4.388 1.00 91.44 143 ILE A O 1
ATOM 1156 N N . GLU A 1 144 ? -10.120 -9.729 6.203 1.00 90.44 144 GLU A N 1
ATOM 1157 C CA . GLU A 1 144 ? -11.477 -9.415 5.729 1.00 90.44 144 GLU A CA 1
ATOM 1158 C C . GLU A 1 144 ? -11.540 -8.060 5.022 1.00 90.44 144 GLU A C 1
ATOM 1160 O O . GLU A 1 144 ? -12.338 -7.877 4.106 1.00 90.44 144 GLU A O 1
ATOM 1165 N N . ALA A 1 145 ? -10.689 -7.118 5.432 1.00 92.75 145 ALA A N 1
ATOM 1166 C CA . ALA A 1 145 ? -10.644 -5.784 4.855 1.00 92.75 145 ALA A CA 1
ATOM 1167 C C . ALA A 1 145 ? -9.220 -5.225 4.865 1.00 92.75 145 ALA A C 1
ATOM 1169 O O . ALA A 1 145 ? -8.444 -5.462 5.795 1.00 92.75 145 ALA A O 1
ATOM 1170 N N . VAL A 1 146 ? -8.891 -4.465 3.825 1.00 96.19 146 VAL A N 1
ATOM 1171 C CA . VAL A 1 146 ? -7.624 -3.747 3.688 1.00 96.19 146 VAL A CA 1
ATOM 1172 C C . VAL A 1 146 ? -7.956 -2.289 3.443 1.00 96.19 146 VAL A C 1
ATOM 1174 O O . VAL A 1 146 ? -8.764 -1.986 2.571 1.00 96.19 146 VAL A O 1
ATOM 1177 N N . TYR A 1 147 ? -7.305 -1.392 4.169 1.00 97.19 147 TYR A N 1
ATOM 1178 C CA . TYR A 1 147 ? -7.422 0.043 3.950 1.00 97.19 147 TYR A CA 1
ATOM 1179 C C . TYR A 1 147 ? -6.039 0.656 3.795 1.00 97.19 147 TYR A C 1
ATOM 1181 O O . TYR A 1 147 ? -5.103 0.2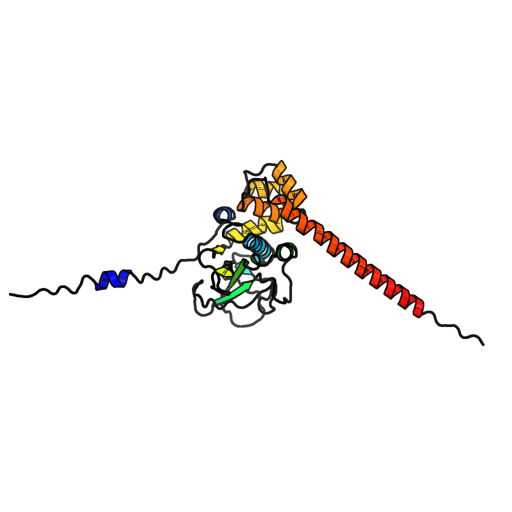36 4.476 1.00 97.19 147 TYR A O 1
ATOM 1189 N N . ILE A 1 148 ? -5.921 1.674 2.948 1.00 96.88 148 ILE A N 1
ATOM 1190 C CA . ILE A 1 148 ? -4.816 2.634 3.034 1.00 96.88 148 ILE A CA 1
ATOM 1191 C C . ILE A 1 148 ? -5.313 3.874 3.766 1.00 96.88 148 ILE A C 1
ATOM 1193 O O . ILE A 1 148 ? -6.462 4.284 3.599 1.00 96.88 148 ILE A O 1
ATOM 1197 N N . THR A 1 149 ? -4.449 4.463 4.581 1.00 95.62 149 THR A N 1
ATOM 1198 C CA . THR A 1 149 ? -4.740 5.706 5.295 1.00 95.62 149 THR A CA 1
ATOM 1199 C C . THR A 1 149 ? -3.454 6.476 5.582 1.00 95.62 149 THR A C 1
ATOM 1201 O O . THR A 1 149 ? -2.344 6.024 5.274 1.00 95.62 149 THR A O 1
ATOM 1204 N N . GLN A 1 150 ? -3.604 7.643 6.192 1.00 93.12 150 GLN A N 1
ATOM 1205 C CA . GLN A 1 150 ? -2.515 8.474 6.664 1.00 93.12 150 GLN A CA 1
ATOM 1206 C C . GLN A 1 150 ? -2.822 9.041 8.046 1.00 93.12 150 GLN A C 1
ATOM 1208 O O . GLN A 1 150 ? -3.974 9.308 8.375 1.00 93.12 150 GLN A O 1
ATOM 1213 N N . HIS A 1 151 ? -1.785 9.304 8.835 1.00 91.56 151 HIS A N 1
ATOM 1214 C CA . HIS A 1 151 ? -1.911 10.256 9.932 1.00 91.56 151 HIS A CA 1
ATOM 1215 C C . HIS A 1 151 ? -2.191 11.666 9.392 1.00 91.56 151 HIS A C 1
ATOM 1217 O O . HIS A 1 151 ? -1.672 12.051 8.330 1.00 91.56 151 HIS A O 1
ATOM 1223 N N . PHE A 1 152 ? -2.950 12.451 10.158 1.00 87.94 152 PHE A N 1
ATOM 1224 C CA . PHE A 1 152 ? -3.004 13.901 9.976 1.00 87.94 152 PHE A CA 1
ATOM 1225 C C . PHE A 1 152 ? -1.600 14.510 10.010 1.00 87.94 152 PHE A C 1
ATOM 1227 O O . PHE A 1 152 ? -0.635 13.906 10.491 1.00 87.94 152 PHE A O 1
ATOM 1234 N N . TRP A 1 153 ? -1.468 15.720 9.480 1.00 77.75 153 TRP A N 1
ATOM 1235 C CA . TRP A 1 153 ? -0.202 16.425 9.575 1.00 77.75 153 TRP A CA 1
ATOM 1236 C C . TRP A 1 153 ? 0.070 16.867 11.016 1.00 77.75 153 TRP A C 1
ATOM 1238 O O . TRP A 1 153 ? -0.836 17.310 11.719 1.00 77.75 153 TRP A O 1
ATOM 1248 N N . ASN A 1 154 ? 1.335 16.819 11.443 1.00 66.38 154 ASN A N 1
ATOM 1249 C CA . ASN A 1 154 ? 1.745 17.110 12.822 1.00 66.38 154 ASN A CA 1
ATOM 1250 C C . ASN A 1 154 ? 1.300 18.499 13.336 1.00 66.38 154 ASN A C 1
ATOM 1252 O O . ASN A 1 154 ? 1.092 18.665 14.533 1.00 66.38 154 ASN A O 1
ATOM 1256 N N . TYR A 1 155 ? 1.107 19.494 12.459 1.00 60.28 155 TYR A N 1
ATOM 1257 C CA . TYR A 1 155 ? 0.640 20.836 12.840 1.00 60.28 155 TYR A CA 1
ATOM 1258 C C . TYR A 1 155 ? -0.888 20.965 12.959 1.00 60.28 155 TYR A C 1
ATOM 1260 O O . TYR A 1 155 ? -1.371 22.014 13.371 1.00 60.28 155 TYR A O 1
ATOM 1268 N N . GLN A 1 156 ? -1.662 19.931 12.616 1.00 65.88 156 GLN A N 1
ATOM 1269 C CA . GLN A 1 156 ? -3.129 19.961 12.706 1.00 65.88 156 GLN A CA 1
ATOM 1270 C C . GLN A 1 156 ? -3.651 19.657 14.121 1.00 65.88 156 GLN A C 1
ATOM 1272 O O . GLN A 1 156 ? -4.850 19.722 14.346 1.00 65.88 156 GLN A O 1
ATOM 1277 N N . GLY A 1 157 ? -2.779 19.337 15.087 1.00 66.62 157 GLY A N 1
ATOM 1278 C CA . GLY A 1 157 ? -3.180 19.108 16.484 1.00 66.62 157 GLY A CA 1
ATOM 1279 C C . GLY A 1 157 ? -3.964 17.810 16.729 1.00 66.62 157 GLY A C 1
ATOM 1280 O O . GLY A 1 157 ? -4.412 17.568 17.845 1.00 66.62 157 GLY A O 1
ATOM 1281 N N . GLU A 1 158 ? -4.092 16.945 15.720 1.00 73.94 158 GLU A N 1
ATOM 1282 C CA . GLU A 1 158 ? -4.882 15.703 15.772 1.00 73.94 158 GLU A CA 1
ATOM 1283 C C . GLU A 1 158 ? -4.101 14.488 16.313 1.00 73.94 158 GLU A C 1
ATOM 1285 O O . GLU A 1 158 ? -4.604 13.361 16.338 1.00 73.94 158 GLU A O 1
ATOM 1290 N N . GLY A 1 159 ? -2.865 14.701 16.774 1.00 76.12 159 GLY A N 1
ATOM 1291 C CA . GLY A 1 159 ? -2.022 13.667 17.372 1.00 76.12 159 GLY A CA 1
ATOM 1292 C C . GLY A 1 159 ? -1.757 12.496 16.422 1.00 76.12 159 GLY A C 1
ATOM 1293 O O . GLY A 1 159 ? -1.263 12.678 15.315 1.00 76.12 159 GLY A O 1
ATOM 1294 N N . THR A 1 160 ? -2.068 11.276 16.869 1.00 80.06 160 THR A N 1
ATOM 1295 C CA . THR A 1 160 ? -1.854 10.027 16.117 1.00 80.06 160 THR A CA 1
ATOM 1296 C C . THR A 1 160 ? -3.098 9.542 15.371 1.00 80.06 160 THR A C 1
ATOM 1298 O O . THR A 1 160 ? -3.105 8.408 14.889 1.00 80.06 160 THR A O 1
ATOM 1301 N N . LYS A 1 161 ? -4.147 10.363 15.252 1.00 89.00 161 LYS A N 1
ATOM 1302 C CA . LYS A 1 161 ? -5.368 9.979 14.531 1.00 89.00 161 LYS A CA 1
ATOM 1303 C C . LYS A 1 161 ? -5.107 9.783 13.040 1.00 89.00 161 LYS A C 1
ATOM 1305 O O . LYS A 1 161 ? -4.210 10.409 12.462 1.00 89.00 161 LYS A O 1
ATOM 1310 N N . TYR A 1 162 ? -5.916 8.927 12.432 1.00 92.56 162 TYR A N 1
ATOM 1311 C CA . TYR A 1 162 ? -5.955 8.767 10.988 1.00 92.56 162 TYR A CA 1
ATOM 1312 C C . TYR A 1 162 ? -6.936 9.731 10.339 1.00 92.56 162 TYR A C 1
ATOM 1314 O O . TYR A 1 162 ? -7.957 10.094 10.919 1.00 92.56 162 TYR A O 1
ATOM 1322 N N . ASP A 1 163 ? -6.586 10.150 9.131 1.00 91.75 163 ASP A N 1
ATOM 1323 C CA . ASP A 1 163 ? -7.323 11.122 8.345 1.00 91.75 163 ASP A CA 1
ATOM 1324 C C . ASP A 1 163 ? -8.467 10.431 7.575 1.00 91.75 163 ASP A C 1
ATOM 1326 O O . ASP A 1 163 ? -8.208 9.682 6.621 1.00 91.75 163 ASP A O 1
ATOM 1330 N N . PRO A 1 164 ? -9.739 10.663 7.948 1.00 90.88 164 PRO A N 1
ATOM 1331 C CA . PRO A 1 164 ? -10.876 10.026 7.296 1.00 90.88 164 PRO A CA 1
ATOM 1332 C C . PRO A 1 164 ? -11.067 10.480 5.847 1.00 90.88 164 PRO A C 1
ATOM 1334 O O . PRO A 1 164 ? -11.586 9.708 5.044 1.00 90.88 164 PRO A O 1
ATOM 1337 N N . GLN A 1 165 ? -10.622 11.689 5.480 1.00 91.12 165 GLN A N 1
ATOM 1338 C CA . GLN A 1 165 ? -10.740 12.187 4.103 1.00 91.12 165 GLN A CA 1
ATOM 1339 C C . GLN A 1 165 ? -9.782 11.465 3.151 1.00 91.12 165 GLN A C 1
ATOM 1341 O O . GLN A 1 165 ? -10.033 11.387 1.950 1.00 91.12 165 GLN A O 1
ATOM 1346 N N . HIS A 1 166 ? -8.703 10.904 3.696 1.00 93.38 166 HIS A N 1
ATOM 1347 C CA . HIS A 1 166 ? -7.664 10.202 2.950 1.00 93.38 166 HIS A CA 1
ATOM 1348 C C . HIS A 1 166 ? -7.539 8.739 3.392 1.00 93.38 166 HIS A C 1
ATOM 1350 O O . HIS A 1 166 ? -6.446 8.168 3.394 1.00 93.38 166 HIS A O 1
ATOM 1356 N N . THR A 1 167 ? -8.674 8.133 3.747 1.00 95.31 167 THR A N 1
ATOM 1357 C CA . THR A 1 167 ? -8.799 6.701 4.022 1.00 95.31 167 THR A CA 1
ATOM 1358 C C . THR A 1 167 ? -9.609 6.033 2.923 1.00 95.31 167 THR A C 1
ATOM 1360 O O . THR A 1 167 ? -10.697 6.489 2.572 1.00 95.31 167 THR A O 1
ATOM 1363 N N . TYR A 1 168 ? -9.085 4.931 2.394 1.00 96.69 168 TYR A N 1
ATOM 1364 C CA . TYR A 1 168 ? -9.692 4.218 1.277 1.00 96.69 168 TYR A CA 1
ATOM 1365 C C . TYR A 1 168 ? -9.667 2.716 1.522 1.00 96.69 168 TYR A C 1
ATOM 1367 O O . TYR A 1 168 ? -8.636 2.165 1.911 1.00 96.69 168 TYR A O 1
ATOM 1375 N N . GLU A 1 169 ? -10.786 2.047 1.261 1.00 96.75 169 GLU A N 1
ATOM 1376 C CA . GLU A 1 169 ? -10.856 0.591 1.286 1.00 96.75 169 GLU A CA 1
ATOM 1377 C C . GLU A 1 169 ? -10.276 0.044 -0.018 1.00 96.75 169 GLU A C 1
ATOM 1379 O O . GLU A 1 169 ? -10.620 0.485 -1.113 1.00 96.75 169 GLU A O 1
ATOM 1384 N N . ILE A 1 170 ? -9.398 -0.940 0.087 1.00 97.69 170 ILE A N 1
ATOM 1385 C CA . ILE A 1 170 ? -8.753 -1.582 -1.046 1.00 97.69 170 ILE A CA 1
ATOM 1386 C C . ILE A 1 170 ? -9.480 -2.884 -1.346 1.00 97.69 170 ILE A C 1
ATOM 1388 O O . ILE A 1 170 ? -9.538 -3.801 -0.526 1.00 97.69 170 ILE A O 1
ATOM 1392 N N . SER A 1 171 ? -10.004 -2.995 -2.562 1.00 96.62 171 SER A N 1
ATOM 1393 C CA . SER A 1 171 ? -10.591 -4.247 -3.017 1.00 96.62 171 SER A CA 1
ATOM 1394 C C . SER A 1 171 ? -9.532 -5.323 -3.281 1.00 96.62 171 SER A C 1
ATOM 1396 O O . SER A 1 171 ? -8.368 -5.061 -3.590 1.00 96.62 171 SER A O 1
ATOM 1398 N N . MET A 1 172 ? -9.985 -6.572 -3.293 1.00 95.62 172 MET A N 1
ATOM 1399 C CA . MET A 1 172 ? -9.169 -7.694 -3.741 1.00 95.62 172 MET A CA 1
ATOM 1400 C C . MET A 1 172 ? -8.738 -7.590 -5.210 1.00 95.62 172 MET A C 1
ATOM 1402 O O . MET A 1 172 ? -7.641 -8.026 -5.549 1.00 95.62 172 MET A O 1
ATOM 1406 N N . ASN A 1 173 ? -9.582 -7.028 -6.080 1.00 96.44 173 ASN A N 1
ATOM 1407 C CA . ASN A 1 173 ? -9.249 -6.858 -7.496 1.00 96.44 173 ASN A CA 1
ATOM 1408 C C . ASN A 1 173 ? -8.063 -5.907 -7.654 1.00 96.44 173 ASN A C 1
ATOM 1410 O O . ASN A 1 173 ? -7.101 -6.247 -8.335 1.00 96.44 173 ASN A O 1
ATOM 1414 N N . LEU A 1 174 ? -8.070 -4.798 -6.915 1.00 97.31 174 LEU A N 1
ATOM 1415 C CA . LEU A 1 174 ? -6.952 -3.864 -6.881 1.00 97.31 174 LEU A CA 1
ATOM 1416 C C . LEU A 1 174 ? -5.662 -4.535 -6.390 1.00 97.31 174 LEU A C 1
ATOM 1418 O O . LEU A 1 174 ? -4.618 -4.411 -7.027 1.00 97.31 174 LEU A O 1
ATOM 1422 N N . LEU A 1 175 ? -5.724 -5.312 -5.302 1.00 96.44 175 LEU A N 1
ATOM 1423 C CA . LEU A 1 175 ? -4.554 -6.061 -4.823 1.00 96.44 175 LEU A CA 1
ATOM 1424 C C . LEU A 1 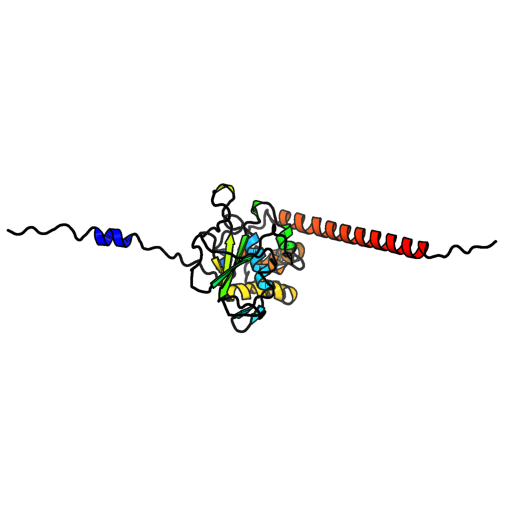175 ? -4.024 -7.051 -5.867 1.00 96.44 175 LEU A C 1
ATOM 1426 O O . LEU A 1 175 ? -2.810 -7.207 -5.985 1.00 96.44 175 LEU A O 1
ATOM 1430 N N . ARG A 1 176 ? -4.902 -7.699 -6.643 1.00 94.31 176 ARG A N 1
ATOM 1431 C CA . ARG A 1 176 ? -4.502 -8.597 -7.737 1.00 94.31 176 ARG A CA 1
ATOM 1432 C C . ARG A 1 176 ? -3.803 -7.848 -8.865 1.00 94.31 176 ARG A C 1
ATOM 1434 O O . ARG A 1 176 ? -2.746 -8.303 -9.291 1.00 94.31 176 ARG A O 1
ATOM 1441 N N . GLU A 1 177 ? -4.338 -6.713 -9.307 1.00 94.75 177 GLU A N 1
ATOM 1442 C CA . GLU A 1 177 ? -3.699 -5.894 -10.347 1.00 94.75 177 GLU A CA 1
ATOM 1443 C C . GLU A 1 177 ? -2.302 -5.436 -9.908 1.00 94.75 177 GLU A C 1
ATOM 1445 O O . GLU A 1 177 ? -1.323 -5.619 -10.633 1.00 94.75 177 GLU A O 1
ATOM 1450 N N . ILE A 1 178 ? -2.173 -4.931 -8.677 1.00 94.94 178 ILE A N 1
ATOM 1451 C CA . ILE A 1 178 ? -0.874 -4.519 -8.124 1.00 94.94 178 ILE A CA 1
ATOM 1452 C C . ILE A 1 178 ? 0.075 -5.717 -8.011 1.00 94.94 178 ILE A C 1
ATOM 1454 O O . ILE A 1 178 ? 1.253 -5.597 -8.347 1.00 94.94 178 ILE A O 1
ATOM 1458 N N . ARG A 1 179 ? -0.423 -6.889 -7.596 1.00 91.88 179 ARG A N 1
ATOM 1459 C CA . ARG A 1 179 ? 0.374 -8.122 -7.517 1.00 91.88 179 ARG A CA 1
ATOM 1460 C C . ARG A 1 179 ? 0.867 -8.592 -8.883 1.00 91.88 179 ARG A C 1
ATOM 1462 O O . ARG A 1 179 ? 1.975 -9.119 -8.981 1.00 91.88 179 ARG A O 1
ATOM 1469 N N . GLU A 1 180 ? 0.082 -8.424 -9.946 1.00 91.19 180 GLU A N 1
ATOM 1470 C CA . GLU A 1 180 ? 0.565 -8.697 -11.303 1.00 91.19 180 GLU A CA 1
ATOM 1471 C C . GLU A 1 180 ? 1.743 -7.791 -11.651 1.00 91.19 180 GLU A C 1
ATOM 1473 O O . GLU A 1 180 ? 2.757 -8.267 -12.160 1.00 91.19 180 GLU A O 1
ATOM 1478 N N . VAL A 1 181 ? 1.651 -6.506 -11.314 1.00 88.38 181 VAL A N 1
ATOM 1479 C CA . VAL A 1 181 ? 2.753 -5.567 -11.528 1.00 88.38 181 VAL A CA 1
ATOM 1480 C C . VAL A 1 181 ? 3.974 -5.926 -10.668 1.00 88.38 181 VAL A C 1
ATOM 1482 O O . VAL A 1 181 ? 5.103 -5.790 -11.139 1.00 88.38 181 VAL A O 1
ATOM 1485 N N . SER A 1 182 ? 3.777 -6.430 -9.444 1.00 80.81 182 SER A N 1
ATOM 1486 C CA . SER A 1 182 ? 4.866 -6.658 -8.488 1.00 80.81 182 SER A CA 1
ATOM 1487 C C . SER A 1 182 ? 5.564 -8.017 -8.578 1.00 80.81 182 SER A C 1
ATOM 1489 O O . SER A 1 182 ? 6.791 -8.084 -8.569 1.00 80.81 182 SER A O 1
ATOM 1491 N N . VAL A 1 183 ? 4.800 -9.106 -8.682 1.00 69.06 183 VAL A N 1
ATOM 1492 C CA . VAL A 1 183 ? 5.317 -10.483 -8.738 1.00 69.06 183 VAL A CA 1
ATOM 1493 C C . VAL A 1 183 ? 5.614 -10.867 -10.177 1.00 69.06 183 VAL A C 1
ATOM 1495 O O . VAL A 1 183 ? 6.686 -11.393 -10.482 1.00 69.06 183 VAL A O 1
ATOM 1498 N N . ARG A 1 184 ? 4.671 -10.576 -11.083 1.00 61.84 184 ARG A N 1
ATOM 1499 C CA . ARG A 1 184 ? 4.870 -10.872 -12.499 1.00 61.84 184 ARG A CA 1
ATOM 1500 C C . ARG A 1 184 ? 5.705 -9.802 -13.182 1.00 61.84 184 ARG A C 1
ATOM 1502 O O . ARG A 1 184 ? 6.213 -10.111 -14.234 1.00 61.84 184 ARG A O 1
ATOM 1509 N N . GLY A 1 185 ? 5.967 -8.622 -12.623 1.00 55.91 185 GLY A N 1
ATOM 1510 C CA . GLY A 1 185 ? 6.921 -7.671 -13.225 1.00 55.91 185 GLY A CA 1
ATOM 1511 C C . GLY A 1 185 ? 8.321 -8.251 -13.467 1.00 55.91 185 GLY A C 1
ATOM 1512 O O . GLY A 1 185 ? 8.990 -7.863 -14.421 1.00 55.91 185 GLY A O 1
ATOM 1513 N N . ASN A 1 186 ? 8.723 -9.237 -12.657 1.00 58.16 186 ASN A N 1
ATOM 1514 C CA . ASN A 1 186 ? 9.993 -9.950 -12.806 1.00 58.16 186 ASN A CA 1
ATOM 1515 C C . ASN A 1 186 ? 9.913 -11.170 -13.749 1.00 58.16 186 ASN A C 1
ATOM 1517 O O . ASN A 1 186 ? 10.948 -11.702 -14.135 1.00 58.16 186 ASN A O 1
ATOM 1521 N N . GLN A 1 187 ? 8.708 -11.632 -14.108 1.00 62.59 187 GLN A N 1
ATOM 1522 C CA . GLN A 1 187 ? 8.478 -12.836 -14.932 1.00 62.59 187 GLN A CA 1
ATOM 1523 C C . GLN A 1 187 ? 7.811 -12.533 -16.291 1.00 62.59 187 GLN A C 1
ATOM 1525 O O . GLN A 1 187 ? 8.102 -13.174 -17.293 1.00 62.59 187 GLN A O 1
ATOM 1530 N N . MET A 1 188 ? 6.911 -11.554 -16.330 1.00 75.69 188 MET A N 1
ATOM 1531 C CA . MET A 1 188 ? 6.226 -10.997 -17.490 1.00 75.69 188 MET A CA 1
ATOM 1532 C C . MET A 1 188 ? 6.974 -9.758 -17.988 1.00 75.69 188 MET A C 1
ATOM 1534 O O . MET A 1 188 ? 7.362 -8.907 -17.186 1.00 75.69 188 MET A O 1
ATOM 1538 N N . PRO A 1 189 ? 7.106 -9.580 -19.312 1.00 85.81 189 PRO A N 1
ATOM 1539 C CA . PRO A 1 189 ? 7.673 -8.365 -19.876 1.00 85.81 189 PRO A CA 1
ATOM 1540 C C . PRO A 1 189 ? 6.934 -7.105 -19.402 1.00 85.81 189 PRO A C 1
ATOM 1542 O O . PRO A 1 189 ? 5.716 -6.998 -19.550 1.00 85.81 189 PRO A O 1
ATOM 1545 N N . LEU A 1 190 ? 7.683 -6.103 -18.924 1.00 87.31 190 LEU A N 1
ATOM 1546 C CA . LEU A 1 190 ? 7.140 -4.804 -18.489 1.00 87.31 190 LEU A CA 1
ATOM 1547 C C . LEU A 1 190 ? 6.266 -4.120 -19.564 1.00 87.31 190 LEU A C 1
ATOM 1549 O O . LEU A 1 190 ? 5.341 -3.389 -19.231 1.00 87.31 190 LEU A O 1
ATOM 1553 N N . ALA A 1 191 ? 6.524 -4.397 -20.848 1.00 89.12 191 ALA A N 1
ATOM 1554 C CA . ALA A 1 191 ? 5.721 -3.903 -21.967 1.00 89.12 191 ALA A CA 1
ATOM 1555 C C . ALA A 1 191 ? 4.286 -4.457 -21.950 1.00 89.12 191 ALA A C 1
ATOM 1557 O O . ALA A 1 191 ? 3.346 -3.713 -22.194 1.00 89.12 191 ALA A O 1
ATOM 1558 N N . ILE A 1 192 ? 4.091 -5.723 -21.563 1.00 89.88 192 ILE A N 1
ATOM 1559 C CA . ILE A 1 192 ? 2.748 -6.313 -21.455 1.00 89.88 192 ILE A CA 1
ATOM 1560 C C . ILE A 1 192 ? 1.976 -5.682 -20.292 1.00 89.88 192 ILE A C 1
ATOM 1562 O O . ILE A 1 192 ? 0.789 -5.385 -20.421 1.00 89.88 192 ILE A O 1
ATOM 1566 N N . LEU A 1 193 ? 2.644 -5.453 -19.156 1.00 89.50 193 LEU A N 1
ATOM 1567 C CA . LEU A 1 193 ? 2.037 -4.765 -18.011 1.00 89.50 193 LEU A CA 1
ATOM 1568 C C . LEU A 1 193 ? 1.646 -3.330 -18.373 1.00 89.50 193 LEU A C 1
ATOM 1570 O O . LEU A 1 193 ? 0.555 -2.879 -18.025 1.00 89.50 193 LEU A O 1
ATOM 1574 N N . ARG A 1 194 ? 2.506 -2.640 -19.125 1.00 90.00 194 ARG A N 1
ATOM 1575 C CA . ARG A 1 194 ? 2.204 -1.328 -19.686 1.00 90.00 194 ARG A CA 1
ATOM 1576 C C . ARG A 1 194 ? 0.985 -1.376 -20.605 1.00 90.00 194 ARG A C 1
ATOM 1578 O O . ARG A 1 194 ? 0.081 -0.575 -20.433 1.00 90.00 194 ARG A O 1
ATOM 1585 N N . ASP A 1 195 ? 0.914 -2.303 -21.550 1.00 90.69 195 ASP A N 1
ATOM 1586 C CA . ASP A 1 195 ? -0.212 -2.349 -22.493 1.00 90.69 195 ASP A CA 1
ATOM 1587 C C . ASP A 1 195 ? -1.540 -2.668 -21.787 1.00 90.69 195 ASP A C 1
ATOM 1589 O O . ASP A 1 195 ? -2.603 -2.201 -22.198 1.00 90.69 195 ASP A O 1
ATOM 1593 N N . ARG A 1 196 ? -1.473 -3.407 -20.674 1.00 90.38 196 ARG A N 1
ATOM 1594 C CA . ARG A 1 196 ? -2.625 -3.721 -19.824 1.00 90.38 196 ARG A CA 1
ATOM 1595 C C . ARG A 1 196 ? -3.102 -2.521 -19.001 1.00 90.38 196 ARG A C 1
ATOM 1597 O O . ARG A 1 196 ? -4.296 -2.231 -19.003 1.00 90.38 196 ARG A O 1
ATOM 1604 N N . TYR A 1 197 ? -2.192 -1.831 -18.312 1.00 89.00 197 TYR A N 1
ATOM 1605 C CA . TYR A 1 197 ? -2.543 -0.837 -17.283 1.00 89.00 197 TYR A CA 1
ATOM 1606 C C . TYR A 1 197 ? -2.211 0.619 -17.654 1.00 89.00 197 TYR A C 1
ATOM 1608 O O . TYR A 1 197 ? -2.737 1.546 -17.046 1.00 89.00 197 TYR A O 1
ATOM 1616 N N . ALA A 1 198 ? -1.358 0.837 -18.655 1.00 79.44 198 ALA A N 1
ATOM 1617 C CA . ALA A 1 198 ? -0.628 2.083 -18.901 1.00 79.44 198 ALA A CA 1
ATOM 1618 C C . ALA A 1 198 ? -0.436 2.403 -20.397 1.00 79.44 198 ALA A C 1
ATOM 1620 O O . ALA A 1 198 ? 0.661 2.741 -20.847 1.00 79.44 198 ALA A O 1
ATOM 1621 N N . ARG A 1 199 ? -1.506 2.281 -21.192 1.00 77.50 199 ARG A N 1
ATOM 1622 C CA . ARG A 1 199 ? -1.476 2.366 -22.670 1.00 77.50 199 ARG A CA 1
ATOM 1623 C C . ARG A 1 199 ? -0.883 3.657 -23.258 1.00 77.50 199 ARG A C 1
ATOM 1625 O O . ARG A 1 199 ? -0.611 3.704 -24.450 1.00 77.50 199 ARG A O 1
ATOM 1632 N N . ASN A 1 200 ? -0.725 4.708 -22.458 1.00 81.31 200 ASN A N 1
ATOM 1633 C CA . ASN A 1 200 ? -0.182 6.004 -22.867 1.00 81.31 200 ASN A CA 1
ATOM 1634 C C . ASN A 1 200 ? 1.335 6.155 -22.637 1.00 81.31 200 ASN A C 1
ATOM 1636 O O . ASN A 1 200 ? 1.889 7.187 -23.006 1.00 81.31 200 ASN A O 1
ATOM 1640 N N . ILE A 1 201 ? 2.001 5.173 -22.025 1.00 85.25 201 ILE A N 1
ATOM 1641 C CA . ILE A 1 201 ? 3.458 5.185 -21.839 1.00 85.25 201 ILE A CA 1
ATOM 1642 C C . ILE A 1 201 ? 4.127 4.730 -23.143 1.00 85.25 201 ILE A C 1
ATOM 1644 O O . ILE A 1 201 ? 3.752 3.707 -23.711 1.00 85.25 201 ILE A O 1
ATOM 1648 N N . ASN A 1 202 ? 5.130 5.461 -23.628 1.00 88.31 202 ASN A N 1
ATOM 1649 C CA . ASN A 1 202 ? 5.886 5.064 -24.823 1.00 88.31 202 ASN A CA 1
ATOM 1650 C C . ASN A 1 202 ? 7.108 4.180 -24.482 1.00 88.31 202 ASN A C 1
ATOM 1652 O O . ASN A 1 202 ? 7.469 4.009 -23.318 1.00 88.31 202 ASN A O 1
ATOM 1656 N N . GLU A 1 203 ? 7.759 3.594 -25.493 1.00 87.88 203 GLU A N 1
ATOM 1657 C CA . GLU A 1 203 ? 8.934 2.721 -25.290 1.00 87.88 203 GLU A CA 1
ATOM 1658 C C . GLU A 1 203 ? 10.115 3.434 -24.619 1.00 87.88 203 GLU A C 1
ATOM 1660 O O . GLU A 1 203 ? 10.836 2.829 -23.829 1.00 87.88 203 GLU A O 1
ATOM 1665 N N . PHE A 1 204 ? 10.302 4.726 -24.893 1.00 87.44 204 PHE A N 1
ATOM 1666 C CA . PHE A 1 204 ? 11.368 5.514 -24.278 1.00 87.44 204 PHE A CA 1
ATOM 1667 C C . PHE A 1 204 ? 11.150 5.648 -22.764 1.00 87.44 204 PHE A C 1
ATOM 1669 O O . PHE A 1 204 ? 12.016 5.271 -21.979 1.00 87.44 2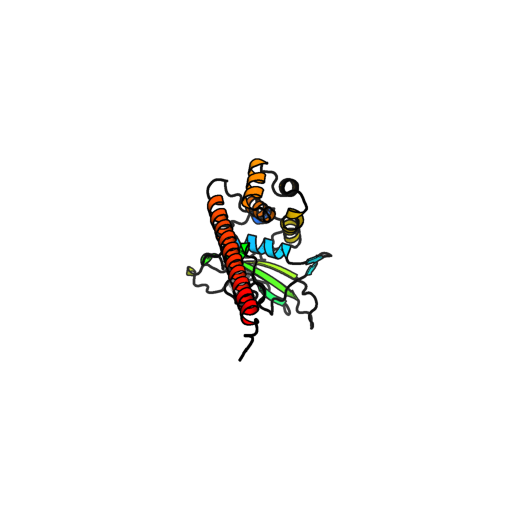04 PHE A O 1
ATOM 1676 N N . GLN A 1 205 ? 9.946 6.048 -22.349 1.00 88.06 205 GLN A N 1
ATOM 1677 C CA . GLN A 1 205 ? 9.550 6.118 -20.940 1.00 88.06 205 GLN A CA 1
ATOM 1678 C C . GLN A 1 205 ? 9.609 4.745 -20.258 1.00 88.06 205 GLN A C 1
ATOM 1680 O O . GLN A 1 205 ? 10.024 4.636 -19.106 1.00 88.06 205 GLN A O 1
ATOM 1685 N N . LEU A 1 206 ? 9.222 3.679 -20.964 1.00 87.75 206 LEU A N 1
ATOM 1686 C CA . LEU A 1 206 ? 9.296 2.320 -20.433 1.00 87.75 206 LEU A CA 1
ATOM 1687 C C . LEU A 1 206 ? 10.748 1.879 -20.186 1.00 87.75 206 LEU A C 1
ATOM 1689 O O . LEU A 1 206 ? 11.038 1.254 -19.162 1.00 87.75 206 LEU A O 1
ATOM 1693 N N . ASN A 1 207 ? 11.662 2.210 -21.099 1.00 87.81 207 ASN A N 1
ATOM 1694 C CA . ASN A 1 207 ? 13.087 1.933 -20.935 1.00 87.81 207 ASN A CA 1
ATOM 1695 C C . ASN A 1 207 ? 13.703 2.773 -19.814 1.00 87.81 207 ASN A C 1
ATOM 1697 O O . ASN A 1 207 ? 14.480 2.235 -19.028 1.00 87.81 207 ASN A O 1
ATOM 1701 N N . ASP A 1 208 ? 13.300 4.034 -19.662 1.00 86.12 208 ASP A N 1
ATOM 1702 C CA . ASP A 1 208 ? 13.707 4.852 -18.518 1.00 86.12 208 ASP A CA 1
ATOM 1703 C C . ASP A 1 208 ? 13.272 4.227 -17.194 1.00 86.12 208 ASP A C 1
ATOM 1705 O O . ASP A 1 208 ? 14.072 4.135 -16.262 1.00 86.12 208 ASP A O 1
ATOM 1709 N N . ILE A 1 209 ? 12.032 3.734 -17.104 1.00 86.94 209 ILE A N 1
ATOM 1710 C CA . ILE A 1 209 ? 11.554 3.030 -15.907 1.00 86.94 209 ILE A CA 1
ATOM 1711 C C . ILE A 1 209 ? 12.438 1.812 -15.622 1.00 86.94 209 ILE A C 1
ATOM 1713 O O . ILE A 1 209 ? 12.900 1.647 -14.494 1.00 86.94 209 ILE A O 1
ATOM 1717 N N . ARG A 1 210 ? 12.732 0.982 -16.629 1.00 86.50 210 ARG A N 1
ATOM 1718 C CA . ARG A 1 210 ? 13.611 -0.190 -16.458 1.00 86.50 210 ARG A CA 1
ATOM 1719 C C . ARG A 1 210 ? 14.993 0.203 -15.951 1.00 86.50 210 ARG A C 1
ATOM 1721 O O . ARG A 1 210 ? 15.469 -0.373 -14.976 1.00 86.50 210 ARG A O 1
ATOM 1728 N N . ASN A 1 211 ? 15.608 1.194 -16.585 1.00 84.94 211 ASN A N 1
ATOM 1729 C CA . ASN A 1 211 ? 16.968 1.623 -16.277 1.00 84.94 211 ASN A CA 1
ATOM 1730 C C . ASN A 1 211 ? 17.069 2.258 -14.885 1.00 84.94 211 ASN A C 1
ATOM 1732 O O . ASN A 1 211 ? 18.048 2.035 -14.178 1.00 84.94 211 ASN A O 1
ATOM 1736 N N . ASN A 1 212 ? 16.054 3.025 -14.477 1.00 81.56 212 ASN A N 1
ATOM 1737 C CA . ASN A 1 212 ? 16.070 3.738 -13.201 1.00 81.56 212 ASN A CA 1
ATOM 1738 C C . ASN A 1 212 ? 15.651 2.863 -12.014 1.00 81.56 212 ASN A C 1
ATOM 1740 O O . ASN A 1 212 ? 16.121 3.087 -10.900 1.00 81.56 212 ASN A O 1
ATOM 1744 N N . TRP A 1 213 ? 14.768 1.886 -12.230 1.00 84.12 213 TRP A N 1
ATOM 1745 C CA . TRP A 1 213 ? 14.183 1.095 -11.145 1.00 84.12 213 TRP A CA 1
ATOM 1746 C C . TRP A 1 213 ? 14.728 -0.335 -11.059 1.00 84.12 213 TRP A C 1
ATOM 1748 O O . TRP A 1 213 ? 14.588 -0.964 -10.009 1.00 84.12 213 TRP A O 1
ATOM 1758 N N . GLY A 1 214 ? 15.356 -0.864 -12.114 1.00 86.12 214 GLY A N 1
ATOM 1759 C CA . GLY A 1 214 ? 15.931 -2.212 -12.131 1.00 86.12 214 GLY A CA 1
ATOM 1760 C C . GLY A 1 214 ? 14.917 -3.278 -11.703 1.00 86.12 214 GLY A C 1
ATOM 1761 O O . GLY A 1 214 ? 13.832 -3.383 -12.270 1.00 86.12 214 GLY A O 1
ATOM 1762 N N . ASN A 1 215 ? 15.229 -4.022 -10.639 1.00 84.44 215 ASN A N 1
ATOM 1763 C CA . ASN A 1 215 ? 14.342 -5.051 -10.072 1.00 84.44 215 ASN A CA 1
ATOM 1764 C C . ASN A 1 215 ? 13.032 -4.495 -9.477 1.00 84.44 215 ASN A C 1
ATOM 1766 O O . ASN A 1 215 ? 12.129 -5.257 -9.143 1.00 84.44 215 ASN A O 1
ATOM 1770 N N . LEU A 1 216 ? 12.921 -3.175 -9.316 1.00 86.88 216 LEU A N 1
ATOM 1771 C CA . LEU A 1 216 ? 11.707 -2.481 -8.889 1.00 86.88 216 LEU A CA 1
ATOM 1772 C C . LEU A 1 216 ? 10.967 -1.838 -10.069 1.00 86.88 216 LEU A C 1
ATOM 1774 O O . LEU A 1 216 ? 10.113 -0.984 -9.849 1.00 86.88 216 LEU A O 1
ATOM 1778 N N . ALA A 1 217 ? 11.257 -2.222 -11.317 1.00 88.50 217 ALA A N 1
ATOM 1779 C CA . ALA A 1 217 ? 10.594 -1.658 -12.495 1.00 88.50 217 ALA A CA 1
ATOM 1780 C C . ALA A 1 217 ? 9.064 -1.792 -12.459 1.00 88.50 217 ALA A C 1
ATOM 1782 O O . ALA A 1 217 ? 8.376 -0.901 -12.949 1.00 88.50 217 ALA A O 1
ATOM 1783 N N . GLY A 1 218 ? 8.522 -2.838 -11.822 1.00 90.62 218 GLY A N 1
ATOM 1784 C CA . GLY A 1 218 ? 7.086 -2.945 -11.542 1.00 90.62 218 GLY A CA 1
ATOM 1785 C C . GLY A 1 218 ? 6.572 -1.803 -10.655 1.00 90.62 218 GLY A C 1
ATOM 1786 O O . GLY A 1 218 ? 5.620 -1.116 -11.018 1.00 90.62 218 GLY A O 1
ATOM 1787 N N . LEU A 1 219 ? 7.240 -1.533 -9.528 1.00 90.44 219 LEU A N 1
ATOM 1788 C CA . LEU A 1 219 ? 6.923 -0.392 -8.661 1.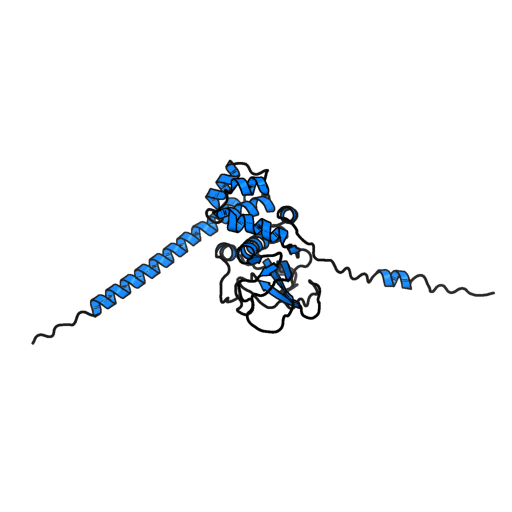00 90.44 219 LEU A CA 1
ATOM 1789 C C . LEU A 1 219 ? 7.072 0.939 -9.411 1.00 90.44 219 LEU A C 1
ATOM 1791 O O . LEU A 1 219 ? 6.193 1.792 -9.321 1.00 90.44 219 LEU A O 1
ATOM 1795 N N . GLY A 1 220 ? 8.151 1.098 -10.180 1.00 89.44 220 GLY A N 1
ATOM 1796 C CA . GLY A 1 220 ? 8.379 2.286 -11.001 1.00 89.44 220 GLY A CA 1
ATOM 1797 C C . GLY A 1 220 ? 7.264 2.521 -12.016 1.00 89.44 220 GLY A C 1
ATOM 1798 O O . GLY A 1 220 ? 6.774 3.641 -12.142 1.00 89.44 220 GLY A O 1
ATOM 1799 N N . LEU A 1 221 ? 6.807 1.457 -12.683 1.00 90.69 221 LEU A N 1
ATOM 1800 C CA . LEU A 1 221 ? 5.672 1.502 -13.600 1.00 90.69 221 LEU A CA 1
ATOM 1801 C C . LEU A 1 221 ? 4.377 1.885 -12.872 1.00 90.69 221 LEU A C 1
ATOM 1803 O O . LEU A 1 221 ? 3.665 2.763 -13.349 1.00 90.69 221 LEU A O 1
ATOM 1807 N N . LEU A 1 222 ? 4.088 1.290 -11.710 1.00 91.88 222 LEU A N 1
ATOM 1808 C CA . LEU A 1 222 ? 2.900 1.627 -10.917 1.00 91.88 222 LEU A CA 1
ATOM 1809 C C . LEU A 1 222 ? 2.882 3.107 -10.512 1.00 91.88 222 LEU A C 1
ATOM 1811 O O . LEU A 1 222 ? 1.870 3.783 -10.693 1.00 91.88 222 LEU A O 1
ATOM 1815 N N . LEU A 1 223 ? 4.003 3.618 -9.999 1.00 89.81 223 LEU A N 1
ATOM 1816 C CA . LEU A 1 223 ? 4.138 5.027 -9.625 1.00 89.81 223 LEU A CA 1
ATOM 1817 C C . LEU A 1 223 ? 3.945 5.942 -10.838 1.00 89.81 223 LEU A C 1
ATOM 1819 O O . LEU A 1 223 ? 3.275 6.967 -10.731 1.00 89.81 223 LEU A O 1
ATOM 1823 N N . PHE A 1 224 ? 4.484 5.555 -11.998 1.00 87.75 224 PHE A N 1
ATOM 1824 C CA . PHE A 1 224 ? 4.320 6.311 -13.237 1.00 87.75 224 PHE A CA 1
ATOM 1825 C C . PHE A 1 224 ? 2.854 6.376 -13.685 1.00 87.75 224 PHE A C 1
ATOM 1827 O O . PHE A 1 224 ? 2.377 7.447 -14.059 1.00 87.75 224 PHE A O 1
ATOM 1834 N N . ILE A 1 225 ? 2.136 5.249 -13.617 1.00 88.75 225 ILE A N 1
ATOM 1835 C CA . ILE A 1 225 ? 0.711 5.164 -13.970 1.00 88.75 225 ILE A CA 1
ATOM 1836 C C . ILE A 1 225 ? -0.124 6.060 -13.061 1.00 88.75 225 ILE A C 1
ATOM 1838 O O . ILE A 1 225 ? -0.898 6.878 -13.549 1.00 88.75 225 ILE A O 1
ATOM 1842 N N . VAL A 1 226 ? 0.026 5.881 -11.748 1.00 89.56 226 VAL A N 1
ATOM 1843 C CA . VAL A 1 226 ? -0.879 6.475 -10.762 1.00 89.56 226 VAL A CA 1
ATOM 1844 C C . VAL A 1 226 ? -0.613 7.960 -10.584 1.00 89.56 226 VAL A C 1
ATOM 1846 O O . VAL A 1 226 ? -1.546 8.749 -10.546 1.00 89.56 226 VAL A O 1
ATOM 1849 N N . MET A 1 227 ? 0.654 8.356 -10.478 1.00 84.94 227 MET A N 1
ATOM 1850 C CA . MET A 1 227 ? 0.976 9.742 -10.150 1.00 84.94 227 MET A CA 1
ATOM 1851 C C . MET A 1 227 ? 1.035 10.649 -11.374 1.00 84.94 227 MET A C 1
ATOM 1853 O O . MET A 1 227 ? 1.093 11.865 -11.206 1.00 84.94 227 MET A O 1
ATOM 1857 N N . GLN A 1 228 ? 1.106 10.070 -12.581 1.00 69.94 228 GLN A N 1
ATOM 1858 C CA . GLN A 1 228 ? 1.088 10.764 -13.871 1.00 69.94 228 GLN A CA 1
ATOM 1859 C C . GLN A 1 228 ? 1.934 12.053 -13.895 1.00 69.94 228 GLN A C 1
ATOM 1861 O O . GLN A 1 228 ? 1.590 13.042 -14.548 1.00 69.94 228 GLN A O 1
ATOM 1866 N N . ARG A 1 229 ? 3.050 12.076 -13.147 1.00 53.12 229 ARG A N 1
ATOM 1867 C CA . ARG A 1 229 ? 3.887 13.266 -13.037 1.00 53.12 229 ARG A CA 1
ATOM 1868 C C . ARG A 1 229 ? 4.480 13.505 -14.410 1.00 53.12 229 ARG A C 1
ATOM 1870 O O . ARG A 1 229 ? 5.262 12.687 -14.893 1.00 53.12 229 ARG A O 1
ATOM 1877 N N . ARG A 1 230 ? 4.093 14.631 -15.022 1.00 46.91 230 ARG A N 1
ATOM 1878 C CA . ARG A 1 230 ? 4.780 15.197 -16.184 1.00 46.91 230 ARG A CA 1
ATOM 1879 C C . ARG A 1 230 ? 6.276 15.039 -15.939 1.00 46.91 230 ARG A C 1
ATOM 1881 O O . ARG A 1 230 ? 6.759 15.358 -14.853 1.00 46.91 230 ARG A O 1
ATOM 1888 N N . TYR A 1 231 ? 6.935 14.462 -16.926 1.00 48.22 231 TYR A N 1
ATOM 1889 C CA . TYR A 1 231 ? 8.254 13.835 -16.937 1.00 48.22 231 TYR A CA 1
ATOM 1890 C C . TYR A 1 231 ? 9.428 14.685 -16.378 1.00 48.22 231 TYR A C 1
ATOM 1892 O O . TYR A 1 231 ? 10.557 14.215 -16.319 1.00 48.22 231 TYR A O 1
ATOM 1900 N N . ASP A 1 232 ? 9.198 15.893 -15.858 1.00 42.66 232 ASP A N 1
ATOM 1901 C CA . ASP A 1 232 ? 10.205 16.950 -15.900 1.00 42.66 232 ASP A CA 1
ATOM 1902 C C . ASP A 1 232 ? 10.893 17.325 -14.579 1.00 42.66 232 ASP A C 1
ATOM 1904 O O . ASP A 1 232 ? 11.746 18.207 -14.604 1.00 42.66 232 ASP A O 1
ATOM 1908 N N . SER A 1 233 ? 10.609 16.737 -13.402 1.00 40.66 233 SER A N 1
ATOM 1909 C CA . SER A 1 233 ? 11.313 17.233 -12.183 1.00 40.66 233 SER A CA 1
ATOM 1910 C C . SER A 1 233 ? 11.627 16.262 -11.043 1.00 40.66 233 SER A C 1
ATOM 1912 O O . SER A 1 233 ? 12.599 16.488 -10.327 1.00 40.66 233 SER A O 1
ATOM 1914 N N . ASN A 1 234 ? 10.890 15.164 -10.843 1.00 45.47 234 ASN A N 1
ATOM 1915 C CA . ASN A 1 234 ? 11.064 14.343 -9.626 1.00 45.47 234 ASN A CA 1
ATOM 1916 C C . ASN A 1 234 ? 11.854 13.033 -9.811 1.00 45.47 234 ASN A C 1
ATOM 1918 O O . ASN A 1 234 ? 12.173 12.375 -8.819 1.00 45.47 234 ASN A O 1
ATOM 1922 N N . HIS A 1 235 ? 12.240 12.667 -11.039 1.00 47.84 235 HIS A N 1
ATOM 1923 C CA . HIS A 1 235 ? 13.013 11.439 -11.298 1.00 47.84 235 HIS A CA 1
ATOM 1924 C C . HIS A 1 235 ? 14.447 11.488 -10.733 1.00 47.84 235 HIS A C 1
ATOM 1926 O O . HIS A 1 235 ? 15.009 10.463 -10.353 1.00 47.84 235 HIS A O 1
ATOM 1932 N N . ILE A 1 236 ? 15.015 12.688 -10.582 1.00 46.75 236 ILE A N 1
ATOM 1933 C CA . ILE A 1 236 ? 16.378 12.886 -10.065 1.00 46.75 236 ILE A CA 1
ATOM 1934 C C . ILE A 1 236 ? 16.456 12.593 -8.554 1.00 46.75 236 ILE A C 1
ATOM 1936 O O . ILE A 1 236 ? 17.462 12.069 -8.071 1.00 46.75 236 ILE A O 1
ATOM 1940 N N . ARG A 1 237 ? 15.383 12.862 -7.795 1.00 48.06 237 ARG A N 1
ATOM 1941 C CA . ARG A 1 237 ? 15.389 12.741 -6.326 1.00 48.06 237 ARG A CA 1
ATOM 1942 C C . ARG A 1 237 ? 15.344 11.285 -5.854 1.00 48.06 237 ARG A C 1
ATOM 1944 O O . ARG A 1 237 ? 16.066 10.924 -4.932 1.00 48.06 237 ARG A O 1
ATOM 1951 N N . TYR A 1 238 ? 14.555 10.439 -6.519 1.00 49.75 238 TYR A N 1
ATOM 1952 C CA . TYR A 1 238 ? 14.478 9.004 -6.211 1.00 49.75 238 TYR A CA 1
ATOM 1953 C C . TYR A 1 238 ? 15.776 8.257 -6.563 1.00 49.75 238 TYR A C 1
ATOM 1955 O O . TYR A 1 238 ? 16.245 7.433 -5.775 1.00 49.75 238 TYR A O 1
ATOM 1963 N N . ARG A 1 239 ? 16.406 8.612 -7.694 1.00 45.84 239 ARG A N 1
ATOM 1964 C CA . ARG A 1 239 ? 17.703 8.071 -8.135 1.00 45.84 239 ARG A CA 1
ATOM 1965 C C . ARG A 1 239 ? 18.817 8.320 -7.118 1.00 45.84 239 ARG A C 1
ATOM 1967 O O . ARG A 1 239 ? 19.548 7.393 -6.776 1.00 45.84 239 ARG A O 1
ATOM 1974 N N . HIS A 1 240 ? 18.928 9.549 -6.608 1.00 43.66 240 HIS A N 1
ATOM 1975 C CA . HIS A 1 240 ? 20.003 9.893 -5.677 1.00 43.66 240 HIS A CA 1
ATOM 1976 C C . HIS A 1 240 ? 19.928 9.096 -4.369 1.00 43.66 240 HIS A C 1
ATOM 1978 O O . HIS A 1 240 ? 20.965 8.662 -3.881 1.00 43.66 240 HIS A O 1
ATOM 1984 N N . HIS A 1 241 ? 18.734 8.840 -3.824 1.00 48.72 241 HIS A N 1
ATOM 1985 C CA . HIS A 1 241 ? 18.600 8.146 -2.537 1.00 48.72 241 HIS A CA 1
ATOM 1986 C C . HIS A 1 241 ? 18.822 6.628 -2.612 1.00 48.72 241 HIS A C 1
ATOM 1988 O O . HIS A 1 241 ? 19.424 6.061 -1.700 1.00 48.72 241 HIS A O 1
ATOM 1994 N N . ILE A 1 242 ? 18.374 5.957 -3.681 1.00 49.78 242 ILE A N 1
ATOM 1995 C CA . ILE A 1 242 ? 18.549 4.499 -3.824 1.00 49.78 242 ILE A CA 1
ATOM 1996 C C . ILE A 1 242 ? 20.008 4.154 -4.164 1.00 49.78 242 ILE A C 1
ATOM 1998 O O . ILE A 1 242 ? 20.572 3.229 -3.577 1.00 49.78 242 ILE A O 1
ATOM 2002 N N . GLN A 1 243 ? 20.638 4.924 -5.059 1.00 46.69 243 GLN A N 1
ATOM 2003 C CA . GLN A 1 243 ? 21.984 4.634 -5.560 1.00 46.69 243 GLN A CA 1
ATOM 2004 C C . GLN A 1 243 ? 23.090 4.951 -4.534 1.00 46.69 243 GLN A C 1
ATOM 2006 O O . GLN A 1 243 ? 24.041 4.182 -4.421 1.00 46.69 243 GLN A O 1
ATOM 2011 N N . HIS A 1 244 ? 22.960 6.021 -3.733 1.00 43.06 244 HIS A N 1
ATOM 2012 C CA . HIS A 1 244 ? 23.949 6.332 -2.685 1.00 43.06 244 HIS A CA 1
ATOM 2013 C C . HIS A 1 244 ? 24.008 5.238 -1.606 1.00 43.06 244 HIS A C 1
ATOM 2015 O O . HIS A 1 244 ? 25.087 4.800 -1.226 1.00 43.06 244 HIS A O 1
ATOM 2021 N N . ARG A 1 245 ? 22.850 4.730 -1.159 1.00 49.50 245 ARG A N 1
ATOM 2022 C CA . ARG A 1 245 ? 22.791 3.789 -0.028 1.00 49.50 245 ARG A CA 1
ATOM 2023 C C . ARG A 1 245 ? 23.086 2.335 -0.393 1.00 49.50 245 ARG A C 1
ATOM 2025 O O . ARG A 1 245 ? 23.549 1.585 0.460 1.00 49.50 245 ARG A O 1
ATOM 2032 N N . GLN A 1 246 ? 22.823 1.910 -1.634 1.00 50.06 246 GLN A N 1
ATOM 2033 C CA . GLN A 1 246 ? 23.289 0.596 -2.103 1.00 50.06 246 GLN A CA 1
ATOM 2034 C C . GLN A 1 246 ? 24.821 0.517 -2.078 1.00 50.06 246 GLN A C 1
ATOM 2036 O O . GLN A 1 246 ? 25.365 -0.507 -1.666 1.00 50.06 246 GLN A O 1
ATOM 2041 N N . ASN A 1 247 ? 25.501 1.615 -2.419 1.00 47.69 247 ASN A N 1
ATOM 2042 C CA . ASN A 1 247 ? 26.954 1.715 -2.310 1.00 47.69 247 ASN A CA 1
ATOM 2043 C C . ASN A 1 247 ? 27.420 1.719 -0.844 1.00 47.69 247 ASN A C 1
ATOM 2045 O O . ASN A 1 247 ? 28.380 1.023 -0.520 1.00 47.69 247 ASN A O 1
ATOM 2049 N N . ASP A 1 248 ? 26.713 2.414 0.054 1.00 52.62 248 ASP A N 1
ATOM 2050 C CA . ASP A 1 248 ? 27.040 2.426 1.489 1.00 52.62 248 ASP A CA 1
ATOM 2051 C C . ASP A 1 248 ? 26.882 1.037 2.134 1.00 52.62 248 ASP A C 1
ATOM 2053 O O . ASP A 1 248 ? 27.747 0.593 2.890 1.00 52.62 248 ASP A O 1
ATOM 2057 N N . ASN A 1 249 ? 25.815 0.304 1.794 1.00 54.09 249 ASN A N 1
ATOM 2058 C CA . ASN A 1 249 ? 25.593 -1.060 2.280 1.00 54.09 249 ASN A CA 1
ATOM 2059 C C . ASN A 1 249 ? 26.640 -2.040 1.732 1.00 54.09 249 ASN A C 1
ATOM 2061 O O . ASN A 1 249 ? 27.123 -2.894 2.475 1.00 54.09 249 ASN A O 1
ATOM 2065 N N . ALA A 1 250 ? 27.020 -1.913 0.456 1.00 57.50 250 ALA A N 1
ATOM 2066 C CA . ALA A 1 250 ? 28.089 -2.717 -0.133 1.00 57.50 250 ALA A CA 1
ATOM 2067 C C . ALA A 1 250 ? 29.443 -2.433 0.542 1.00 57.50 250 ALA A C 1
ATOM 2069 O O . ALA A 1 250 ? 30.168 -3.369 0.873 1.00 57.50 250 ALA A O 1
ATOM 2070 N N . MET A 1 251 ? 29.747 -1.163 0.825 1.00 60.50 251 MET A N 1
ATOM 2071 C CA . MET A 1 251 ? 30.936 -0.766 1.586 1.00 60.50 251 MET A CA 1
ATOM 2072 C C . MET A 1 251 ? 30.928 -1.332 3.007 1.00 60.50 251 MET A C 1
ATOM 2074 O O . MET A 1 251 ? 31.938 -1.878 3.446 1.00 60.50 251 MET A O 1
ATOM 2078 N N . LEU A 1 252 ? 29.798 -1.268 3.717 1.00 63.41 252 LEU A N 1
ATOM 2079 C CA . LEU A 1 252 ? 29.681 -1.813 5.071 1.00 63.41 252 LEU A CA 1
ATOM 2080 C C . LEU A 1 252 ? 29.892 -3.335 5.088 1.00 63.41 252 LEU A C 1
ATOM 2082 O O . LEU A 1 252 ? 30.632 -3.844 5.929 1.00 63.41 252 LEU A O 1
ATOM 2086 N N . ILE A 1 253 ? 29.292 -4.056 4.135 1.00 72.44 253 ILE A N 1
ATOM 2087 C CA . ILE A 1 253 ? 29.463 -5.508 3.987 1.00 72.44 253 ILE A CA 1
ATOM 2088 C C . ILE A 1 253 ? 30.929 -5.843 3.686 1.00 72.44 253 ILE A C 1
ATOM 2090 O O . ILE A 1 253 ? 31.493 -6.716 4.343 1.00 72.44 253 ILE A O 1
ATOM 2094 N N . CYS A 1 254 ? 31.574 -5.122 2.764 1.00 70.38 254 CYS A N 1
ATOM 2095 C CA . CYS A 1 254 ? 33.001 -5.288 2.484 1.00 70.38 254 CYS A CA 1
ATOM 2096 C C . CYS A 1 254 ? 33.859 -5.052 3.735 1.00 70.38 254 CYS A C 1
ATOM 2098 O O . CYS A 1 254 ? 34.733 -5.863 4.031 1.00 70.38 254 CYS A O 1
ATOM 2100 N N . CYS A 1 255 ? 33.586 -4.000 4.512 1.00 75.56 255 CYS A N 1
ATOM 2101 C CA . CYS A 1 255 ? 34.300 -3.723 5.759 1.00 75.56 255 CYS A CA 1
ATOM 2102 C C . CYS A 1 255 ? 34.126 -4.848 6.791 1.00 75.56 255 CYS A C 1
ATOM 2104 O O . CYS A 1 255 ? 35.111 -5.284 7.384 1.00 75.56 255 CYS A O 1
ATOM 2106 N N . VAL A 1 256 ? 32.906 -5.359 6.983 1.00 83.81 256 VAL A N 1
ATOM 2107 C CA . VAL A 1 256 ? 32.637 -6.464 7.922 1.00 83.81 256 VAL A CA 1
ATOM 2108 C C . VAL A 1 256 ? 33.348 -7.747 7.485 1.00 83.81 256 VAL A C 1
ATOM 2110 O O . VAL A 1 256 ? 33.962 -8.416 8.316 1.00 83.81 256 VAL A O 1
ATOM 2113 N N . VAL A 1 257 ? 33.329 -8.066 6.188 1.00 86.88 257 VAL A N 1
ATOM 2114 C CA . VAL A 1 257 ? 34.043 -9.228 5.636 1.00 86.88 257 VAL A CA 1
ATOM 2115 C C . VAL A 1 257 ? 35.553 -9.080 5.825 1.00 86.88 257 VAL A C 1
ATOM 2117 O O . VAL A 1 257 ? 36.202 -10.024 6.269 1.00 86.88 257 VAL A O 1
ATOM 2120 N N . LEU A 1 258 ? 36.119 -7.899 5.561 1.00 85.88 258 LEU A N 1
ATOM 2121 C CA . LEU A 1 258 ? 37.549 -7.639 5.756 1.00 85.88 258 LEU A CA 1
ATOM 2122 C C . LEU A 1 258 ? 37.966 -7.761 7.226 1.00 85.88 258 LEU A C 1
ATOM 2124 O O . LEU A 1 258 ? 38.990 -8.377 7.520 1.00 85.88 258 LEU A O 1
ATOM 2128 N N . VAL A 1 259 ? 37.160 -7.238 8.155 1.00 87.81 259 VAL A N 1
ATOM 2129 C CA . VAL A 1 259 ? 37.407 -7.378 9.599 1.00 87.81 259 VAL A CA 1
ATOM 2130 C C . VAL A 1 259 ? 37.328 -8.845 10.024 1.00 87.81 259 VAL A C 1
ATOM 2132 O O . VAL A 1 259 ? 38.196 -9.317 10.757 1.00 87.81 259 VAL A O 1
ATOM 2135 N N . PHE A 1 260 ? 36.337 -9.593 9.535 1.00 90.06 260 PHE A N 1
ATOM 2136 C CA . PHE A 1 260 ? 36.200 -11.017 9.837 1.00 90.06 260 PHE A CA 1
ATOM 2137 C C . PHE A 1 260 ? 37.389 -11.835 9.311 1.00 90.06 260 PHE A C 1
ATOM 2139 O O . PHE A 1 260 ? 37.938 -12.662 10.039 1.00 90.06 260 PHE A O 1
ATOM 2146 N N . LEU A 1 261 ? 37.841 -11.565 8.082 1.00 89.12 261 LEU A N 1
ATOM 2147 C CA . LEU A 1 261 ? 39.021 -12.209 7.498 1.00 89.12 261 LEU A CA 1
ATOM 2148 C C . LEU A 1 261 ? 40.304 -11.870 8.270 1.00 89.12 261 LEU A C 1
ATOM 2150 O O . LEU A 1 261 ? 41.127 -12.757 8.498 1.00 89.12 261 LEU A O 1
ATOM 2154 N N . ALA A 1 262 ? 40.459 -10.623 8.724 1.00 85.75 262 ALA A N 1
ATOM 2155 C CA . ALA A 1 262 ? 41.593 -10.215 9.550 1.00 85.75 262 ALA A CA 1
ATOM 2156 C C . ALA A 1 262 ? 41.601 -10.933 10.912 1.00 85.75 262 ALA A C 1
ATOM 2158 O O . ALA A 1 262 ? 42.645 -11.421 11.348 1.00 85.75 262 ALA A O 1
ATOM 2159 N N . LEU A 1 263 ? 40.440 -11.061 11.563 1.00 87.56 263 LEU A N 1
ATOM 2160 C CA . LEU A 1 263 ? 40.302 -11.803 12.820 1.00 87.56 263 LEU A CA 1
ATOM 2161 C C . LEU A 1 263 ? 40.583 -13.299 12.636 1.00 87.56 263 LEU A C 1
ATOM 2163 O O . LEU A 1 263 ? 41.298 -13.888 13.446 1.00 87.56 263 LEU A O 1
ATOM 2167 N N . LEU A 1 264 ? 40.086 -13.903 11.553 1.00 86.81 264 LEU A N 1
ATOM 2168 C CA . LEU A 1 264 ? 40.368 -15.299 11.211 1.00 86.81 264 LEU A CA 1
ATOM 2169 C C . LEU A 1 264 ? 41.874 -15.523 11.001 1.00 86.81 264 LEU A C 1
ATOM 2171 O O . LEU A 1 264 ? 42.438 -16.476 11.533 1.00 86.81 264 LEU A O 1
ATOM 2175 N N . PHE A 1 265 ? 42.540 -14.619 10.278 1.00 85.56 265 PHE A N 1
ATOM 2176 C CA . PHE A 1 265 ? 43.984 -14.677 10.048 1.00 85.56 265 PHE A CA 1
ATOM 2177 C C . PHE A 1 265 ? 44.786 -14.559 11.352 1.00 85.56 265 PHE A C 1
ATOM 2179 O O . PHE A 1 265 ? 45.751 -15.296 11.555 1.00 85.56 265 PHE A O 1
ATOM 2186 N N . LEU A 1 266 ? 44.372 -13.679 12.269 1.00 83.94 266 LEU A N 1
ATOM 2187 C CA . LEU A 1 266 ? 44.998 -13.551 13.589 1.00 83.94 266 LEU A CA 1
ATOM 2188 C C . LEU A 1 266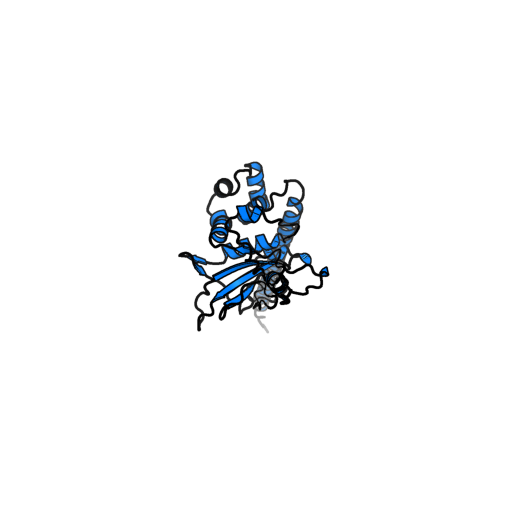 ? 44.801 -14.806 14.452 1.00 83.94 266 LEU A C 1
ATOM 2190 O O . LEU A 1 266 ? 45.742 -15.222 15.122 1.00 83.94 266 LEU A O 1
ATOM 2194 N N . LEU A 1 267 ? 43.623 -15.435 14.408 1.00 81.38 267 LEU A N 1
ATOM 2195 C CA . LEU A 1 267 ? 43.335 -16.677 15.139 1.00 81.38 267 LEU A CA 1
ATOM 2196 C C . LEU A 1 267 ? 44.115 -17.879 14.587 1.00 81.38 267 LEU A C 1
ATOM 2198 O O . LEU A 1 267 ? 44.638 -18.694 15.348 1.00 81.38 267 LEU A O 1
ATOM 2202 N N . LEU A 1 268 ? 44.243 -17.979 13.263 1.00 79.56 268 LEU A N 1
ATOM 2203 C CA . LEU A 1 268 ? 45.022 -19.039 12.619 1.00 79.56 268 LEU A CA 1
ATOM 2204 C C . LEU A 1 268 ? 46.526 -18.900 12.906 1.00 79.56 268 LEU A C 1
ATOM 2206 O O . LEU A 1 268 ? 47.212 -19.905 13.085 1.00 79.56 268 LEU A O 1
ATOM 2210 N N . ASN A 1 269 ? 47.029 -17.668 13.027 1.00 74.00 269 ASN A N 1
ATOM 2211 C CA . ASN A 1 269 ? 48.438 -17.404 13.334 1.00 74.00 269 ASN A CA 1
ATOM 2212 C C . ASN A 1 269 ? 48.766 -17.398 14.835 1.00 74.00 269 ASN A C 1
ATOM 2214 O O . ASN A 1 269 ? 49.915 -17.646 15.198 1.00 74.00 269 ASN A O 1
ATOM 2218 N N . SER A 1 270 ? 47.793 -17.170 15.724 1.00 69.38 270 SER A N 1
ATOM 2219 C CA . SER A 1 270 ? 47.989 -17.307 17.178 1.00 69.38 270 SER A CA 1
ATOM 2220 C C . SER A 1 270 ? 48.003 -18.766 17.649 1.00 69.38 270 SER A C 1
ATOM 2222 O O . SER A 1 270 ? 48.443 -19.050 18.762 1.00 69.38 270 SER A O 1
ATOM 2224 N N . SER A 1 271 ? 47.572 -19.690 16.784 1.00 59.06 271 SER A N 1
ATOM 2225 C CA . SER A 1 271 ? 47.498 -21.131 17.046 1.00 59.06 271 SER A CA 1
ATOM 2226 C C . SER A 1 271 ? 48.791 -21.893 16.720 1.00 59.06 271 SER A C 1
ATOM 2228 O O . SER A 1 271 ? 48.833 -23.110 16.885 1.00 59.06 271 SER A O 1
ATOM 2230 N N . GLN A 1 272 ? 49.853 -21.217 16.264 1.00 57.34 272 GLN A N 1
ATOM 2231 C CA . GLN A 1 272 ? 51.158 -21.855 16.065 1.00 57.34 272 GLN A CA 1
ATOM 2232 C C . GLN A 1 272 ? 51.827 -22.083 17.433 1.00 57.34 272 GLN A C 1
ATOM 2234 O O . GLN A 1 272 ? 52.143 -21.111 18.128 1.00 57.34 272 GLN A O 1
ATOM 2239 N N . PRO A 1 273 ? 52.052 -23.337 17.867 1.00 49.41 273 PRO A N 1
ATOM 2240 C CA . PRO A 1 273 ? 52.700 -23.592 19.143 1.00 49.41 273 PRO A CA 1
ATOM 2241 C C . PRO A 1 273 ? 54.144 -23.089 19.085 1.00 49.41 273 PRO A C 1
ATOM 2243 O O . PRO A 1 273 ? 54.931 -23.518 18.243 1.00 49.41 273 PRO A O 1
ATOM 2246 N N . LYS A 1 274 ? 54.514 -22.198 20.016 1.00 55.06 274 LYS A N 1
ATOM 2247 C CA . LYS A 1 274 ? 55.922 -21.906 20.311 1.00 55.06 274 LYS A CA 1
ATOM 2248 C C . LYS A 1 274 ? 56.590 -23.224 20.700 1.00 55.06 274 LYS A C 1
ATOM 2250 O O . LYS A 1 274 ? 56.423 -23.691 21.827 1.00 55.06 274 LYS A O 1
ATOM 2255 N N . SER A 1 275 ? 57.335 -23.827 19.779 1.00 51.56 275 SER A N 1
ATOM 2256 C CA . SER A 1 275 ? 58.217 -24.944 20.092 1.00 51.56 275 SER A CA 1
ATOM 2257 C C . SER A 1 275 ? 59.277 -24.445 21.073 1.00 51.56 275 SER A C 1
ATOM 2259 O O . SER A 1 275 ? 60.208 -23.735 20.694 1.00 51.56 275 SER A O 1
ATOM 2261 N N . ARG A 1 276 ? 59.093 -24.782 22.352 1.00 47.25 276 ARG A N 1
ATOM 2262 C CA . ARG A 1 276 ? 60.150 -24.767 23.362 1.00 47.25 276 ARG A CA 1
ATOM 2263 C C . ARG A 1 276 ? 61.237 -25.739 22.906 1.00 47.25 276 ARG A C 1
ATOM 2265 O O . ARG A 1 276 ? 60.987 -26.940 22.874 1.00 47.25 276 ARG A O 1
ATOM 2272 N N . TRP A 1 277 ? 62.420 -25.220 22.617 1.00 51.19 277 TRP A N 1
ATOM 2273 C CA . TRP A 1 277 ? 63.664 -25.968 22.751 1.00 51.19 277 TRP A CA 1
ATOM 2274 C C . TRP A 1 277 ? 64.521 -25.290 23.819 1.00 51.19 277 TRP A C 1
ATOM 2276 O O . TRP A 1 277 ? 64.354 -24.099 24.085 1.00 51.19 277 TRP A O 1
ATOM 2286 N N . GLN A 1 278 ? 65.302 -26.144 24.476 1.00 41.47 278 GLN A N 1
ATOM 2287 C CA . GLN A 1 278 ? 66.163 -25.936 25.639 1.00 41.47 278 GLN A CA 1
ATOM 2288 C C . GLN A 1 278 ? 67.137 -24.767 25.497 1.00 41.47 278 GLN A C 1
ATOM 2290 O O . GLN A 1 278 ? 67.553 -24.480 24.354 1.00 41.47 278 GLN A O 1
#

Organism: Anabas testudineus (NCBI:txid64144)